Protein AF-A0A0Q4GQT4-F1 (afdb_monomer)

Mean predicted aligned error: 14.2 Å

Foldseek 3Di:
DDDDDDDDDDDDDDDDDDDDDDDDDDDDDDDDDDDDPPDPPVPPPDPPPPQPPDQAQVRFSDKDPQKDKDQPDQFPDALQPQWGKSQWIKIWRQDQAKDQIKTKGQCCHPSNNLQDPPPPQQKDWDQKDWPDADSVRSITMMGGDPPPGRIAGHGGMDTRTIMTGNHGHPAHPQDPVFKDKDKAFDPDPQKGFIKIKIFGAAQHKHFYKDKDQSVVHDPPVRQPQFQDKDADQWDWDDDPPRSRMTIIAGDPVQRIDHNVVGMDMGGRRIITGHDDDPDDD

Secondary structure (DSSP, 8-state):
------------------------------------TT-----------------STTS-SEE-TTEEEEESS---S-TTSTT-EEEEEEEEE-SSS-EE-EEEEETTSTTTTT--TTSTTSEEEESEEEEEEETTTTEEEEEEPTTTTSEEPTT-EEEEEEEEESSPPPPPP--GGG-EEEEEEEEETTEEEEEEEEE---SS-EE-EEEEEGGGTS-HHHHTT--EEE-SSEEEEEPTT-TTEEEEEE-TTTSEE-GGG--EEEEEEEEEEPPPPPPP-

Structure (mmCIF, N/CA/C/O backbone):
data_AF-A0A0Q4GQT4-F1
#
_entry.id   AF-A0A0Q4GQT4-F1
#
loop_
_atom_site.group_PDB
_atom_site.id
_atom_site.type_symbol
_atom_site.label_atom_id
_atom_site.label_alt_id
_atom_site.label_comp_id
_atom_site.label_asym_id
_atom_site.label_entity_id
_atom_site.label_seq_id
_atom_site.pdbx_PDB_ins_code
_atom_site.Cartn_x
_atom_site.Cartn_y
_atom_site.Cartn_z
_atom_site.occupancy
_atom_site.B_iso_or_equiv
_atom_site.auth_seq_id
_atom_site.auth_comp_id
_atom_site.auth_asym_id
_atom_site.auth_atom_id
_atom_site.pdbx_PDB_model_num
ATOM 1 N N . MET A 1 1 ? -16.391 6.322 -26.247 1.00 34.12 1 MET A N 1
ATOM 2 C CA . MET A 1 1 ? -17.744 5.741 -26.072 1.00 34.12 1 MET A CA 1
ATOM 3 C C . MET A 1 1 ? -17.688 4.227 -26.247 1.00 34.12 1 MET A C 1
ATOM 5 O O . MET A 1 1 ? -17.574 3.762 -27.371 1.00 34.12 1 MET A O 1
ATOM 9 N N . SER A 1 2 ? -17.731 3.467 -25.151 1.00 29.19 2 SER A N 1
ATOM 10 C CA . SER A 1 2 ? -18.439 2.176 -25.020 1.00 29.19 2 SER A CA 1
ATOM 11 C C . SER A 1 2 ? -18.088 1.553 -23.664 1.00 29.19 2 SER A C 1
ATOM 13 O O . SER A 1 2 ? -16.990 1.057 -23.444 1.00 29.19 2 SER A O 1
ATOM 15 N N . ALA A 1 3 ? -19.038 1.633 -22.734 1.00 26.50 3 ALA A N 1
ATOM 16 C CA . ALA A 1 3 ? -18.973 0.988 -21.431 1.00 26.50 3 ALA A CA 1
ATOM 17 C C . ALA A 1 3 ? -19.141 -0.532 -21.581 1.00 26.50 3 ALA A C 1
ATOM 19 O O . ALA A 1 3 ? -20.011 -0.990 -22.326 1.00 26.50 3 ALA A O 1
ATOM 20 N N . ARG A 1 4 ? -18.360 -1.320 -20.836 1.00 27.95 4 ARG A N 1
ATOM 21 C CA . ARG A 1 4 ? -18.623 -2.750 -20.633 1.00 27.95 4 ARG A CA 1
ATOM 22 C C . ARG A 1 4 ? -18.968 -3.000 -19.172 1.00 27.95 4 ARG A C 1
ATOM 24 O O . ARG A 1 4 ? -18.105 -3.112 -18.315 1.00 27.95 4 ARG A O 1
ATOM 31 N N . VAL A 1 5 ? -20.270 -3.104 -18.931 1.00 27.80 5 VAL A N 1
ATOM 32 C CA . VAL A 1 5 ? -20.880 -3.629 -17.708 1.00 27.80 5 VAL A CA 1
ATOM 33 C C . VAL A 1 5 ? -20.570 -5.126 -17.608 1.00 27.80 5 VAL A C 1
ATOM 35 O O . VAL A 1 5 ? -20.866 -5.873 -18.543 1.00 27.80 5 VAL A O 1
ATOM 38 N N . ARG A 1 6 ? -20.042 -5.593 -16.471 1.00 27.77 6 ARG A N 1
ATOM 39 C CA . ARG A 1 6 ? -20.035 -7.020 -16.111 1.00 27.77 6 ARG A CA 1
ATOM 40 C C . ARG A 1 6 ? -20.946 -7.249 -14.906 1.00 27.77 6 ARG A C 1
ATOM 42 O O . ARG A 1 6 ? -20.657 -6.820 -13.800 1.00 27.77 6 ARG A O 1
ATOM 49 N N . ARG A 1 7 ? -22.060 -7.941 -15.162 1.00 28.94 7 ARG A N 1
ATOM 50 C CA . ARG A 1 7 ? -22.942 -8.574 -14.171 1.00 28.94 7 ARG A CA 1
ATOM 51 C C . ARG A 1 7 ? -22.482 -10.013 -13.938 1.00 28.94 7 ARG A C 1
ATOM 53 O O . ARG A 1 7 ? -22.381 -10.734 -14.924 1.00 28.94 7 ARG A O 1
ATOM 60 N N . TRP A 1 8 ? -22.376 -10.445 -12.683 1.00 27.56 8 TRP A N 1
ATOM 61 C CA . TRP A 1 8 ? -22.527 -11.845 -12.244 1.00 27.56 8 TRP A CA 1
ATOM 62 C C . TRP A 1 8 ? -23.163 -11.813 -10.841 1.00 27.56 8 TRP A C 1
ATOM 64 O O . TRP A 1 8 ? -22.588 -11.248 -9.927 1.00 27.56 8 TRP A O 1
ATOM 74 N N . ARG A 1 9 ? -24.488 -11.993 -10.747 1.00 29.66 9 ARG A N 1
ATOM 75 C CA . ARG A 1 9 ? -25.254 -13.231 -10.459 1.00 29.66 9 ARG A CA 1
ATOM 76 C C . ARG A 1 9 ? -25.274 -13.614 -8.972 1.00 29.66 9 ARG A C 1
ATOM 78 O O . ARG A 1 9 ? -24.383 -14.286 -8.476 1.00 29.66 9 ARG A O 1
ATOM 85 N N . ALA A 1 10 ? -26.383 -13.237 -8.335 1.00 28.22 10 ALA A N 1
ATOM 86 C CA . ALA A 1 10 ? -26.880 -13.782 -7.080 1.00 28.22 10 ALA A CA 1
ATOM 87 C C . ALA A 1 10 ? -27.226 -15.275 -7.214 1.00 28.22 10 ALA A C 1
ATOM 89 O O . ALA A 1 10 ? -27.807 -15.694 -8.220 1.00 28.22 10 ALA A O 1
ATOM 90 N N . LEU A 1 11 ? -26.934 -16.046 -6.170 1.00 31.19 11 LEU A N 1
ATOM 91 C CA . LEU A 1 11 ? -27.474 -17.383 -5.946 1.00 31.19 11 LEU A CA 1
ATOM 92 C C . LEU A 1 11 ? -28.089 -17.403 -4.546 1.00 31.19 11 LEU A C 1
ATOM 94 O O . LEU A 1 11 ? -27.392 -17.445 -3.540 1.00 31.19 11 LEU A O 1
ATOM 98 N N . ALA A 1 12 ? -29.416 -17.320 -4.513 1.00 30.56 12 ALA A N 1
ATOM 99 C CA . ALA A 1 12 ? -30.219 -17.622 -3.342 1.00 30.56 12 ALA A CA 1
ATOM 100 C C . ALA A 1 12 ? -30.446 -19.137 -3.270 1.00 30.56 12 ALA A C 1
ATOM 102 O O . ALA A 1 12 ? -30.748 -19.763 -4.287 1.00 30.56 12 ALA A O 1
ATOM 103 N N . ALA A 1 13 ? -30.381 -19.707 -2.069 1.00 29.52 13 ALA A N 1
ATOM 104 C CA . ALA A 1 13 ? -30.940 -21.021 -1.780 1.00 29.52 13 ALA A CA 1
ATOM 105 C C . ALA A 1 13 ? -31.695 -20.959 -0.445 1.00 29.52 13 ALA A C 1
ATOM 107 O O . ALA A 1 13 ? -31.104 -20.984 0.629 1.00 29.52 13 ALA A O 1
ATOM 108 N N . PHE A 1 14 ? -33.021 -20.851 -0.541 1.00 29.45 14 PHE A N 1
ATOM 109 C CA . PHE A 1 14 ? -33.957 -21.131 0.543 1.00 29.45 14 PHE A CA 1
ATOM 110 C C . PHE A 1 14 ? -34.284 -22.626 0.537 1.00 29.45 14 PHE A C 1
ATOM 112 O O . PHE A 1 14 ? -34.640 -23.173 -0.506 1.00 29.45 14 PHE A O 1
ATOM 119 N N . ALA A 1 15 ? -34.275 -23.257 1.709 1.00 32.81 15 ALA A N 1
ATOM 120 C CA . ALA A 1 15 ? -35.042 -24.471 1.958 1.00 32.81 15 ALA A CA 1
ATOM 121 C C . ALA A 1 15 ? -35.590 -24.428 3.390 1.00 32.81 15 ALA A C 1
ATOM 123 O O . ALA A 1 15 ? -34.860 -24.595 4.362 1.00 32.81 15 ALA A O 1
ATOM 124 N N . ALA A 1 16 ? -36.891 -24.165 3.493 1.00 30.97 16 ALA A N 1
ATOM 125 C CA . ALA A 1 16 ? -37.681 -24.311 4.704 1.00 30.97 16 ALA A CA 1
ATOM 126 C C . ALA A 1 16 ? -38.174 -25.760 4.822 1.00 30.97 16 ALA A C 1
ATOM 128 O O . ALA A 1 16 ? -38.597 -26.353 3.829 1.00 30.97 16 ALA A O 1
ATOM 129 N N . MET A 1 17 ? -38.204 -26.303 6.038 1.00 30.42 17 MET A N 1
ATOM 130 C CA . MET A 1 17 ? -39.038 -27.461 6.352 1.00 30.42 17 MET A CA 1
ATOM 131 C C . MET A 1 17 ? -39.633 -27.281 7.751 1.00 30.42 17 MET A C 1
ATOM 133 O O . MET A 1 17 ? -38.930 -27.340 8.755 1.00 30.42 17 MET A O 1
ATOM 137 N N . ALA A 1 18 ? -40.940 -27.024 7.794 1.00 31.98 18 ALA A N 1
ATOM 138 C CA . ALA A 1 18 ? -41.760 -27.050 8.995 1.00 31.98 18 ALA A CA 1
ATOM 139 C C . ALA A 1 18 ? -42.593 -28.337 8.975 1.00 31.98 18 ALA A C 1
ATOM 141 O O . ALA A 1 18 ? -43.261 -28.622 7.980 1.00 31.98 18 ALA A O 1
ATOM 142 N N . ALA A 1 19 ? -42.584 -29.092 10.072 1.00 32.84 19 ALA A N 1
ATOM 143 C CA . ALA A 1 19 ? -43.517 -30.186 10.310 1.00 32.84 19 ALA A CA 1
ATOM 144 C C . ALA A 1 19 ? -44.117 -30.031 11.713 1.00 32.84 19 ALA A C 1
ATOM 146 O O . ALA A 1 19 ? -43.410 -30.015 12.717 1.00 32.84 19 ALA A O 1
ATOM 147 N N . MET A 1 20 ? -45.438 -29.866 11.737 1.00 33.19 20 MET A N 1
ATOM 148 C CA . MET A 1 20 ? -46.288 -29.737 12.917 1.00 33.19 20 MET A CA 1
ATOM 149 C C . MET A 1 20 ? -46.548 -31.109 13.550 1.00 33.19 20 MET A C 1
ATOM 151 O O . MET A 1 20 ? -46.860 -32.049 12.825 1.00 33.19 20 MET A O 1
ATOM 155 N N . VAL A 1 21 ? -46.582 -31.188 14.884 1.00 33.75 21 VAL A N 1
ATOM 156 C CA . VAL A 1 21 ? -47.435 -32.135 15.628 1.00 33.75 21 VAL A CA 1
ATOM 157 C C . VAL A 1 21 ? -47.948 -31.412 16.876 1.00 33.75 21 VAL A C 1
ATOM 159 O O . VAL A 1 21 ? -47.166 -30.847 17.634 1.00 33.75 21 VAL A O 1
ATOM 162 N N . GLY A 1 22 ? -49.273 -31.370 17.036 1.00 28.00 22 GLY A N 1
ATOM 163 C CA . GLY A 1 22 ? -49.964 -30.644 18.102 1.00 28.00 22 GLY A CA 1
ATOM 164 C C . GLY A 1 22 ? -50.202 -31.444 19.387 1.00 28.00 22 GLY A C 1
ATOM 165 O O . GLY A 1 22 ? -49.967 -32.646 19.452 1.00 28.00 22 GLY A O 1
ATOM 166 N N . GLY A 1 23 ? -50.744 -30.754 20.394 1.00 26.92 23 GLY A N 1
ATOM 167 C CA . GLY A 1 23 ? -51.299 -31.348 21.611 1.00 26.92 23 GLY A CA 1
ATOM 168 C C . GLY A 1 23 ? -51.582 -30.290 22.681 1.00 26.92 23 GLY A C 1
ATOM 169 O O . GLY A 1 23 ? -50.663 -29.653 23.178 1.00 26.92 23 GLY A O 1
ATOM 170 N N . ALA A 1 24 ? -52.858 -30.078 23.007 1.00 31.41 24 ALA A N 1
ATOM 171 C CA . ALA A 1 24 ? -53.347 -29.096 23.977 1.00 31.41 24 ALA A CA 1
ATOM 172 C C . ALA A 1 24 ? -53.503 -29.693 25.391 1.00 31.41 24 ALA A C 1
ATOM 174 O O . ALA A 1 24 ? -53.962 -30.827 25.489 1.00 31.41 24 ALA A O 1
ATOM 175 N N . ALA A 1 25 ? -53.222 -28.913 26.453 1.00 29.69 25 ALA A N 1
ATOM 176 C CA . ALA A 1 25 ? -53.973 -28.878 27.730 1.00 29.69 25 ALA A CA 1
ATOM 177 C C . ALA A 1 25 ? -53.391 -27.870 28.765 1.00 29.69 25 ALA A C 1
ATOM 179 O O . ALA A 1 25 ? -52.304 -28.048 29.298 1.00 29.69 25 ALA A O 1
ATOM 180 N N . SER A 1 26 ? -54.169 -26.814 29.022 1.00 30.14 26 SER A N 1
ATOM 181 C CA . SER A 1 26 ? -54.512 -26.112 30.284 1.00 30.14 26 SER A CA 1
ATOM 182 C C . SER A 1 26 ? -53.732 -26.253 31.629 1.00 30.14 26 SER A C 1
ATOM 184 O O . SER A 1 26 ? -53.708 -27.327 32.217 1.00 30.14 26 SER A O 1
ATOM 186 N N . ILE A 1 27 ? -53.428 -25.065 32.206 1.00 26.75 27 ILE A N 1
ATOM 187 C CA . ILE A 1 27 ? -53.634 -24.566 33.607 1.00 26.75 27 ILE A CA 1
ATOM 188 C C . ILE A 1 27 ? -52.510 -24.665 34.695 1.00 26.75 27 ILE A C 1
ATOM 190 O O . ILE A 1 27 ? -52.133 -25.735 35.146 1.00 26.75 27 ILE A O 1
ATOM 194 N N . SER A 1 28 ? -52.184 -23.463 35.224 1.00 24.48 28 SER A N 1
ATOM 195 C CA . SER A 1 28 ? -51.768 -23.013 36.587 1.00 24.48 28 SER A CA 1
ATOM 196 C C . SER A 1 28 ? -50.302 -22.933 37.073 1.00 24.48 28 SER A C 1
ATOM 198 O O . SER A 1 28 ? -49.624 -23.927 37.282 1.00 24.48 28 SER A O 1
ATOM 200 N N . THR A 1 29 ? -49.941 -21.682 37.416 1.00 29.20 29 THR A N 1
ATOM 201 C CA . THR A 1 29 ? -49.187 -21.147 38.582 1.00 29.20 29 THR A CA 1
ATOM 202 C C . THR A 1 29 ? -47.815 -21.699 39.005 1.00 29.20 29 THR A C 1
ATOM 204 O O . THR A 1 29 ? -47.709 -22.769 39.589 1.00 29.20 29 THR A O 1
ATOM 207 N N . THR A 1 30 ? -46.833 -20.787 38.896 1.00 39.91 30 THR A N 1
ATOM 208 C CA . THR A 1 30 ? -45.671 -20.527 39.778 1.00 39.91 30 THR A CA 1
ATOM 209 C C . THR A 1 30 ? -44.738 -21.680 40.139 1.00 39.91 30 THR A C 1
ATOM 211 O O . THR A 1 30 ? -45.041 -22.439 41.046 1.00 39.91 30 THR A O 1
ATOM 214 N N . THR A 1 31 ? -43.516 -21.632 39.599 1.00 30.11 31 THR A N 1
ATOM 215 C CA . THR A 1 31 ? -42.258 -21.812 40.352 1.00 30.11 31 THR A 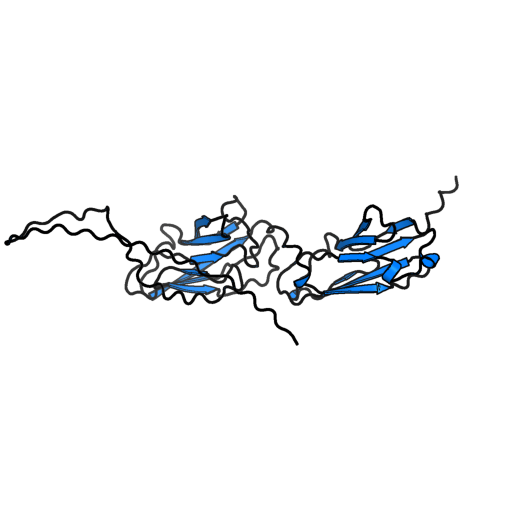CA 1
ATOM 216 C C . THR A 1 31 ? -41.086 -21.317 39.506 1.00 30.11 31 THR A C 1
ATOM 218 O O . THR A 1 31 ? -41.054 -21.541 38.299 1.00 30.11 31 THR A O 1
ATOM 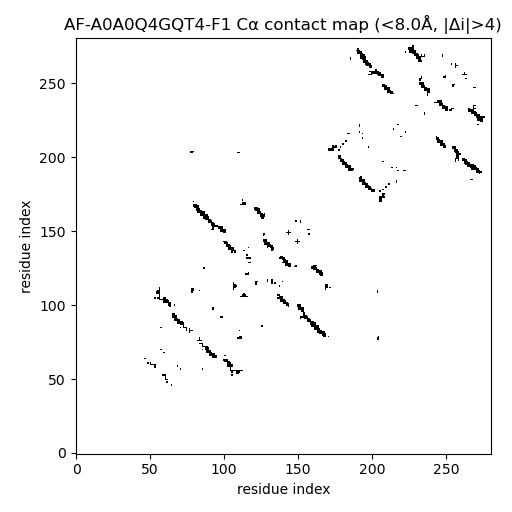221 N N . ALA A 1 32 ? -40.145 -20.623 40.147 1.00 39.34 32 ALA A N 1
ATOM 222 C CA . ALA A 1 32 ? -38.897 -20.151 39.563 1.00 39.34 32 ALA A CA 1
ATOM 223 C C . ALA A 1 32 ? -38.155 -21.273 38.817 1.00 39.34 32 ALA A C 1
ATOM 225 O O . ALA A 1 32 ? -37.936 -22.349 39.374 1.00 39.34 32 ALA A O 1
ATOM 226 N N . ALA A 1 33 ? -37.739 -21.000 37.582 1.00 29.27 33 ALA A N 1
ATOM 227 C CA . ALA A 1 33 ? -36.875 -21.880 36.813 1.00 29.27 33 ALA A CA 1
ATOM 228 C C . ALA A 1 33 ? -35.658 -21.081 36.342 1.00 29.27 33 ALA A C 1
ATOM 230 O O . ALA A 1 33 ? -35.768 -20.115 35.593 1.00 29.27 33 ALA A O 1
ATOM 231 N N . TRP A 1 34 ? -34.521 -21.484 36.899 1.00 27.72 34 TRP A N 1
ATOM 232 C CA . TRP A 1 34 ? -33.151 -21.285 36.457 1.00 27.72 34 TRP A CA 1
ATOM 233 C C . TRP A 1 34 ? -33.024 -20.892 34.982 1.00 27.72 34 TRP A C 1
ATOM 235 O O . TRP A 1 34 ? -33.485 -21.613 34.101 1.00 27.72 34 TRP A O 1
ATOM 245 N N . VAL A 1 35 ? -32.364 -19.759 34.732 1.00 30.66 35 VAL A N 1
ATOM 246 C CA . VAL A 1 35 ? -31.941 -19.350 33.390 1.00 30.66 35 VAL A CA 1
ATOM 247 C C . VAL A 1 35 ? -30.918 -20.372 32.899 1.00 30.66 35 VAL A C 1
ATOM 249 O O . VAL A 1 35 ? -29.767 -20.378 33.338 1.00 30.66 35 VAL A O 1
ATOM 252 N N . ASP A 1 36 ? -31.371 -21.267 32.025 1.00 28.72 36 ASP A N 1
ATOM 253 C CA . ASP A 1 36 ? -30.512 -22.131 31.227 1.00 28.72 36 ASP A CA 1
ATOM 254 C C . ASP A 1 36 ? -29.692 -21.250 30.273 1.00 28.72 36 ASP A C 1
ATOM 256 O O . ASP A 1 36 ? -30.218 -20.432 29.517 1.00 28.72 36 ASP A O 1
ATOM 260 N N . ARG A 1 37 ? -28.371 -21.371 30.375 1.00 32.25 37 ARG A N 1
ATOM 261 C CA . ARG A 1 37 ? -27.370 -20.477 29.784 1.00 32.25 37 ARG A CA 1
ATOM 262 C C . ARG A 1 37 ? -26.951 -20.920 28.376 1.00 32.25 37 ARG A C 1
ATOM 264 O O . ARG A 1 37 ? -25.858 -20.573 27.942 1.00 32.25 37 ARG A O 1
ATOM 271 N N . THR A 1 38 ? -27.768 -21.717 27.685 1.00 30.81 38 THR A N 1
ATOM 272 C CA . THR A 1 38 ? -27.334 -22.441 26.474 1.00 30.81 38 THR A CA 1
ATOM 273 C C . THR A 1 38 ? -28.083 -22.122 25.184 1.00 30.81 38 THR A C 1
ATOM 275 O O . THR A 1 38 ? -27.722 -22.659 24.143 1.00 30.81 38 THR A O 1
ATOM 278 N N . THR A 1 39 ? -29.051 -21.207 25.174 1.00 32.22 39 THR A N 1
ATOM 279 C CA . THR A 1 39 ? -29.723 -20.816 23.920 1.00 32.22 39 THR A CA 1
ATOM 280 C C . THR A 1 39 ? -30.004 -19.318 23.860 1.00 32.22 39 THR A C 1
ATOM 282 O O . THR A 1 39 ? -31.128 -18.870 23.667 1.00 32.22 39 THR A O 1
ATOM 285 N N . PHE A 1 40 ? -28.942 -18.512 23.960 1.00 30.11 40 PHE A N 1
ATOM 286 C CA . PHE A 1 40 ? -28.946 -17.197 23.321 1.00 30.11 40 PHE A CA 1
ATOM 287 C C . PHE A 1 40 ? -28.802 -17.445 21.813 1.00 30.11 40 PHE A C 1
ATOM 289 O O . PHE A 1 40 ? -27.705 -17.436 21.258 1.00 30.11 40 PHE A O 1
ATOM 296 N N . HIS A 1 41 ? -29.913 -17.768 21.146 1.00 30.70 41 HIS A N 1
ATOM 297 C CA . HIS A 1 41 ? -29.986 -17.546 19.712 1.00 30.70 41 HIS A CA 1
ATOM 298 C C . HIS A 1 41 ? -29.903 -16.034 19.542 1.00 30.70 41 HIS A C 1
ATOM 300 O O . HIS A 1 41 ? -30.854 -15.324 19.852 1.00 30.70 41 HIS A O 1
ATOM 306 N N . ALA A 1 42 ? -28.735 -15.551 19.120 1.00 34.44 42 ALA A N 1
ATOM 307 C CA . ALA A 1 42 ? -28.609 -14.220 18.567 1.00 34.44 42 ALA A CA 1
ATOM 308 C C . ALA A 1 42 ? -29.571 -14.160 17.378 1.00 34.44 42 ALA A C 1
ATOM 310 O O . ALA A 1 42 ? -29.269 -14.638 16.284 1.00 34.44 42 ALA A O 1
ATOM 311 N N . GLU A 1 43 ? -30.781 -13.662 17.623 1.00 32.88 43 GLU A N 1
ATOM 312 C CA . GLU A 1 43 ? -31.632 -13.176 16.561 1.00 32.88 43 GLU A CA 1
ATOM 313 C C . GLU A 1 43 ? -30.791 -12.142 15.828 1.00 32.88 43 GLU A C 1
ATOM 315 O O . GLU A 1 43 ? -30.357 -11.147 16.412 1.00 32.88 43 GLU A O 1
ATOM 320 N N . ALA A 1 44 ? -30.497 -12.440 14.564 1.00 34.88 44 ALA A N 1
ATOM 321 C CA . ALA A 1 44 ? -29.926 -11.516 13.608 1.00 34.88 44 ALA A CA 1
ATOM 322 C C . ALA A 1 44 ? -30.907 -10.346 13.445 1.00 34.88 44 ALA A C 1
ATOM 324 O O . ALA A 1 44 ? -31.685 -10.281 12.495 1.00 34.88 44 ALA A O 1
ATOM 325 N N . SER A 1 45 ? -30.924 -9.453 14.430 1.00 37.03 45 SER A N 1
ATOM 326 C CA . SER A 1 45 ? -31.631 -8.190 14.375 1.00 37.03 45 SER A CA 1
ATOM 327 C C . SER A 1 45 ? -30.897 -7.342 13.359 1.00 37.03 45 SER A C 1
ATOM 329 O O . SER A 1 45 ? -29.835 -6.800 13.645 1.00 37.03 45 SER A O 1
ATOM 331 N N . SER A 1 46 ? -31.445 -7.349 12.144 1.00 36.25 46 SER A N 1
ATOM 332 C CA . SER A 1 46 ? -31.450 -6.237 11.195 1.00 36.25 46 SER A CA 1
ATOM 333 C C . SER A 1 46 ? -30.275 -5.273 11.360 1.00 36.25 46 SER A C 1
ATOM 335 O O . SER A 1 46 ? -30.439 -4.138 11.806 1.00 36.25 46 SER A O 1
ATOM 337 N N . LEU A 1 47 ? -29.086 -5.733 10.981 1.00 38.62 47 LEU A N 1
ATOM 338 C CA . LEU A 1 47 ? -28.009 -4.835 10.609 1.00 38.62 47 LEU A CA 1
ATOM 339 C C . LEU A 1 47 ? -28.484 -4.110 9.347 1.00 38.62 47 LEU A C 1
ATOM 341 O O . LEU A 1 47 ? -28.341 -4.632 8.241 1.00 38.62 47 LEU A O 1
ATOM 345 N N . GLU A 1 48 ? -29.069 -2.920 9.498 1.00 34.75 48 GLU A N 1
ATOM 346 C CA . GLU A 1 48 ? -28.994 -1.906 8.445 1.00 34.75 48 GLU A CA 1
ATOM 347 C C . GLU A 1 48 ? -27.510 -1.564 8.270 1.00 34.75 48 GLU A C 1
ATOM 349 O O . GLU A 1 48 ? -26.981 -0.602 8.816 1.00 34.75 48 GLU A O 1
ATOM 354 N N . THR A 1 49 ? -26.804 -2.430 7.547 1.00 39.16 49 THR A N 1
ATOM 355 C CA . THR A 1 49 ? -25.431 -2.218 7.107 1.00 39.16 49 THR A CA 1
ATOM 356 C C . THR A 1 49 ? -25.507 -1.298 5.903 1.00 39.16 49 THR A C 1
ATOM 358 O O . THR A 1 49 ? -25.438 -1.710 4.749 1.00 39.16 49 THR A O 1
ATOM 361 N N . PHE A 1 50 ? -25.662 -0.005 6.173 1.00 39.12 50 PHE A N 1
ATOM 362 C CA . PHE A 1 50 ? -25.018 0.968 5.307 1.00 39.12 50 PHE A CA 1
ATOM 363 C C . PHE A 1 50 ? -23.525 0.849 5.583 1.00 39.12 50 PHE A C 1
ATOM 365 O O . PHE A 1 50 ? -22.980 1.603 6.380 1.00 39.12 50 PHE A O 1
ATOM 372 N N . THR A 1 51 ? -22.873 -0.142 4.980 1.00 50.81 51 THR A N 1
ATOM 373 C CA . THR A 1 51 ? -21.418 -0.134 4.906 1.00 50.81 51 THR A CA 1
ATOM 374 C C . THR A 1 51 ? -21.087 0.889 3.820 1.00 50.81 51 THR A C 1
ATOM 376 O O . THR A 1 51 ? -21.374 0.615 2.648 1.00 50.81 51 THR A O 1
ATOM 379 N N . PRO A 1 52 ? -20.584 2.099 4.141 1.00 48.88 52 PRO A N 1
ATOM 380 C CA . PRO A 1 52 ? -19.897 2.882 3.121 1.00 48.88 52 PRO A CA 1
ATOM 381 C C . PRO A 1 52 ? -18.854 1.966 2.472 1.00 48.88 52 PRO A C 1
ATOM 383 O O . PRO A 1 52 ? -18.275 1.122 3.153 1.00 48.88 52 PRO A O 1
ATOM 386 N N . ALA A 1 53 ? -18.659 2.065 1.156 1.00 64.81 53 ALA A N 1
ATOM 387 C CA . ALA A 1 53 ? -17.581 1.324 0.517 1.00 64.81 53 ALA A CA 1
ATOM 388 C C . ALA A 1 53 ? -16.279 1.789 1.176 1.00 64.81 53 ALA A C 1
ATOM 390 O O . ALA A 1 53 ? -15.903 2.944 0.999 1.00 64.81 53 ALA A O 1
ATOM 391 N N . ALA A 1 54 ? -15.675 0.938 2.008 1.00 76.81 54 ALA A N 1
ATOM 392 C CA . ALA A 1 54 ? -14.418 1.262 2.656 1.00 76.81 54 ALA A CA 1
ATOM 393 C C . ALA A 1 54 ? -13.397 1.547 1.555 1.00 76.81 54 ALA A C 1
ATOM 395 O O . ALA A 1 54 ? -13.223 0.747 0.634 1.00 76.81 54 ALA A O 1
ATOM 396 N N . GLU A 1 55 ? -12.786 2.724 1.612 1.00 76.75 55 GLU A N 1
ATOM 397 C CA . GLU A 1 55 ? -11.755 3.116 0.655 1.00 76.75 55 GLU A CA 1
ATOM 398 C C . GLU A 1 55 ? -10.373 2.717 1.181 1.00 76.75 55 GLU A C 1
ATOM 400 O O . GLU A 1 55 ? -9.426 2.570 0.406 1.00 76.75 55 GLU A O 1
ATOM 405 N N . THR A 1 56 ? -10.271 2.510 2.499 1.00 82.25 56 THR A N 1
ATOM 406 C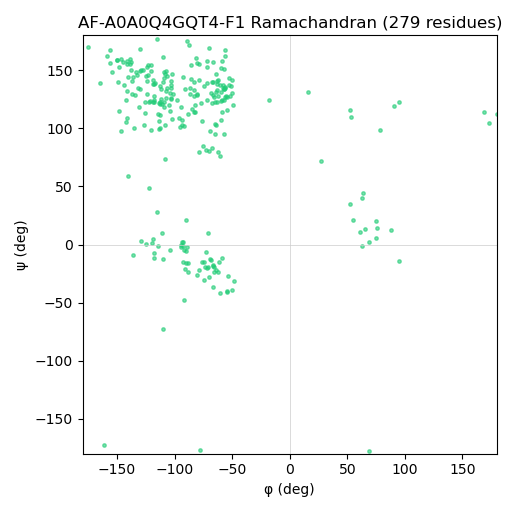 CA . THR A 1 56 ? -9.040 2.166 3.199 1.00 82.25 56 THR A CA 1
ATOM 407 C C . THR A 1 56 ? -9.259 1.098 4.272 1.00 82.25 56 THR A C 1
ATOM 409 O O . THR A 1 56 ? -10.350 0.949 4.818 1.00 82.25 56 THR A O 1
ATOM 412 N N . SER A 1 57 ? -8.186 0.421 4.674 1.00 85.06 57 SER A N 1
ATOM 413 C CA . SER A 1 57 ? -8.127 -0.508 5.806 1.00 85.06 57 SER A CA 1
ATOM 414 C C . SER A 1 57 ? -8.208 0.186 7.173 1.00 85.06 57 SER A C 1
ATOM 416 O O . SER A 1 57 ? -7.908 -0.418 8.202 1.00 85.06 57 SER A O 1
ATOM 418 N N . HIS A 1 58 ? -8.514 1.483 7.198 1.00 85.81 58 HIS A N 1
ATOM 419 C CA . HIS A 1 58 ? -8.784 2.264 8.407 1.00 85.81 58 HIS A CA 1
ATOM 420 C C . HIS A 1 58 ? -10.256 2.664 8.502 1.00 85.81 58 HIS A C 1
ATOM 422 O O . HIS A 1 58 ? -10.707 3.111 9.559 1.00 85.81 58 HIS A O 1
ATOM 428 N N . ASP A 1 59 ? -11.005 2.487 7.414 1.00 88.19 59 ASP A N 1
ATOM 429 C CA . ASP A 1 59 ? -12.440 2.678 7.399 1.00 88.19 59 ASP A CA 1
ATOM 430 C C . ASP A 1 59 ? -13.106 1.403 7.926 1.00 88.19 59 ASP A C 1
ATOM 432 O O . ASP A 1 59 ? -12.807 0.300 7.454 1.00 88.19 59 ASP A O 1
ATOM 436 N N . PRO A 1 60 ? -13.993 1.512 8.927 1.00 90.50 60 PRO A N 1
ATOM 437 C CA . PRO A 1 60 ? -14.644 0.341 9.481 1.00 90.50 60 PRO A CA 1
ATOM 438 C C . PRO A 1 60 ? -15.611 -0.254 8.452 1.00 90.50 60 PRO A C 1
ATOM 440 O O . PRO A 1 60 ? -16.473 0.445 7.917 1.00 90.50 60 PRO A O 1
ATOM 443 N N . ILE A 1 61 ? -15.524 -1.562 8.227 1.00 92.81 61 ILE A N 1
ATOM 444 C CA . ILE A 1 61 ? -16.480 -2.301 7.385 1.00 92.81 61 ILE A CA 1
ATOM 445 C C . ILE A 1 61 ? -17.682 -2.807 8.196 1.00 92.81 61 ILE A C 1
ATOM 447 O O . ILE A 1 61 ? -18.770 -3.015 7.654 1.00 92.81 61 ILE A O 1
ATOM 451 N N . ALA A 1 62 ? -17.500 -2.974 9.508 1.00 92.38 62 ALA A N 1
ATOM 452 C CA . ALA A 1 62 ? -18.551 -3.286 10.468 1.00 92.38 62 ALA A CA 1
ATOM 453 C C . ALA A 1 62 ? -18.123 -2.889 11.891 1.00 92.38 62 ALA A C 1
ATOM 455 O O . ALA A 1 62 ? -16.942 -2.693 12.173 1.00 92.38 62 ALA A O 1
ATOM 456 N N . MET A 1 63 ? -19.086 -2.763 12.804 1.00 94.75 63 MET A N 1
ATOM 457 C CA . MET A 1 63 ? -18.832 -2.444 14.214 1.00 94.75 63 MET A CA 1
ATOM 458 C C . MET A 1 63 ? -19.978 -2.917 15.116 1.00 94.75 63 MET A C 1
ATOM 460 O O . MET A 1 63 ? -21.060 -3.255 14.624 1.00 94.75 63 MET A O 1
ATOM 464 N N . SER A 1 64 ? -19.760 -2.916 16.438 1.00 93.75 64 SER A N 1
ATOM 465 C CA . SER A 1 64 ? -20.822 -3.182 17.419 1.00 93.75 64 SER A CA 1
ATOM 466 C C . SER A 1 64 ? -22.056 -2.299 17.171 1.00 93.75 64 SER A C 1
ATOM 468 O O . SER A 1 64 ? -21.910 -1.089 16.988 1.00 93.75 64 SER A O 1
ATOM 470 N N . PRO A 1 65 ? -23.284 -2.847 17.237 1.00 92.69 65 PRO A N 1
ATOM 471 C CA . PRO A 1 65 ? -24.495 -2.033 17.215 1.00 92.69 65 PRO A CA 1
ATOM 472 C C . PRO A 1 65 ? -24.490 -0.989 18.339 1.00 92.69 65 PRO A C 1
ATOM 474 O O . PRO A 1 65 ? -24.176 -1.311 19.484 1.00 92.69 65 PRO A O 1
ATOM 477 N N . GLY A 1 66 ? -24.852 0.256 18.016 1.00 92.00 66 GLY A N 1
ATOM 478 C CA . GLY A 1 66 ? -24.830 1.356 18.987 1.00 92.00 66 GLY A CA 1
ATOM 479 C C . GLY A 1 66 ? -23.429 1.885 19.315 1.00 92.00 66 GLY A C 1
ATOM 480 O O . GLY A 1 66 ? -23.230 2.512 20.355 1.00 92.00 66 GLY A O 1
ATOM 481 N N . LEU A 1 67 ? -22.457 1.626 18.440 1.00 94.75 67 LEU A N 1
ATOM 482 C CA . LEU A 1 67 ? -21.139 2.245 18.464 1.00 94.75 67 LEU A CA 1
ATOM 483 C C . LEU A 1 67 ? -21.062 3.329 17.387 1.00 94.75 67 LEU A C 1
ATOM 485 O O . LEU A 1 67 ? -21.486 3.120 16.254 1.00 94.75 67 LEU A O 1
ATOM 489 N N . GLU A 1 68 ? -20.471 4.466 17.725 1.00 94.81 68 GLU A N 1
ATOM 490 C CA . GLU A 1 68 ? -19.915 5.397 16.746 1.00 94.81 68 GLU A CA 1
ATOM 491 C C . GLU A 1 68 ? -18.394 5.251 16.738 1.00 94.81 68 GLU A C 1
ATOM 493 O O . GLU A 1 68 ? -17.766 5.211 17.798 1.00 94.81 68 GLU A O 1
ATOM 498 N N . PHE A 1 69 ? -17.800 5.195 15.547 1.00 92.56 69 PHE A N 1
ATOM 499 C CA . PHE A 1 69 ? -16.357 5.101 15.348 1.00 92.56 69 PHE A CA 1
ATOM 500 C C . PHE A 1 69 ? -15.846 6.315 14.575 1.00 92.56 69 PHE A C 1
ATOM 502 O O . PHE A 1 69 ? -16.486 6.782 13.635 1.00 92.56 69 PHE A O 1
ATOM 509 N N . SER A 1 70 ? -14.672 6.812 14.955 1.00 90.31 70 SER A N 1
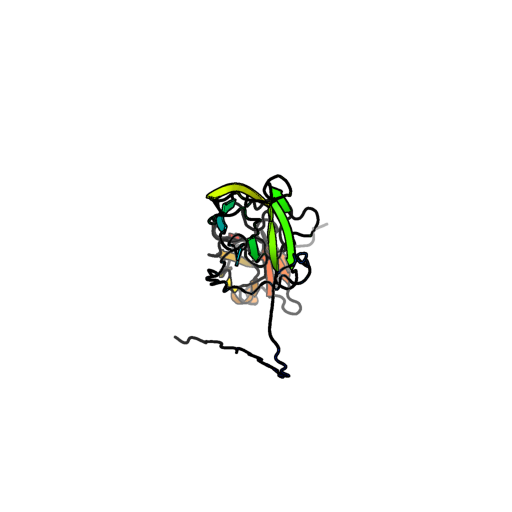ATOM 510 C CA . SER A 1 70 ? -14.009 7.904 14.251 1.00 90.31 70 SER A CA 1
ATOM 511 C C . SER A 1 70 ? -12.500 7.712 14.238 1.00 90.31 70 SER A C 1
ATOM 513 O O . SER A 1 70 ? -11.893 7.429 15.271 1.00 90.31 70 SER A O 1
ATOM 515 N N . VAL A 1 71 ? -11.885 7.976 13.085 1.00 86.69 71 VAL A N 1
ATOM 516 C CA . VAL A 1 71 ? -10.438 8.178 12.947 1.00 86.69 71 VAL A CA 1
ATOM 517 C C . VAL A 1 71 ? -10.175 9.679 13.053 1.00 86.69 71 VAL A C 1
ATOM 519 O O . VAL A 1 71 ? -10.442 10.439 12.127 1.00 86.69 71 VAL A O 1
ATOM 522 N N . LEU A 1 72 ? -9.692 10.138 14.209 1.00 75.12 72 LEU A N 1
ATOM 523 C CA . LEU A 1 72 ? -9.506 11.569 14.495 1.00 75.12 72 LEU A CA 1
ATOM 524 C C . LEU A 1 72 ? -8.313 12.175 13.742 1.00 75.12 72 LEU A C 1
ATOM 526 O O . LEU A 1 72 ? -8.217 13.394 13.614 1.00 75.12 72 LEU A O 1
ATOM 530 N N . GLN A 1 73 ? -7.387 11.341 13.267 1.00 72.75 73 GLN A N 1
ATOM 531 C CA . GLN A 1 73 ? -6.276 11.753 12.419 1.00 72.75 73 GLN A CA 1
ATOM 532 C C . GLN A 1 73 ? -5.917 10.613 11.470 1.00 72.75 73 GLN A C 1
ATOM 534 O O . GLN A 1 73 ? -5.461 9.564 11.919 1.00 72.75 73 GLN A O 1
ATOM 539 N N . GLN A 1 74 ? -6.118 10.840 10.173 1.00 67.81 74 GLN A N 1
ATOM 540 C CA . GLN A 1 74 ? -5.630 9.932 9.141 1.00 67.81 74 GLN A CA 1
ATOM 541 C C . GLN A 1 74 ? -4.093 9.952 9.139 1.00 67.81 74 GLN A C 1
ATOM 543 O O . GLN A 1 74 ? -3.506 11.031 9.319 1.00 67.81 74 GLN A O 1
ATOM 548 N N . PRO A 1 75 ? -3.429 8.796 8.977 1.00 66.38 75 PRO A N 1
ATOM 549 C CA . PRO A 1 75 ? -1.979 8.752 8.901 1.00 66.38 75 PRO A CA 1
ATOM 550 C C . PRO A 1 75 ? -1.485 9.640 7.757 1.00 66.38 75 PRO A C 1
ATOM 552 O O . PRO A 1 75 ? -2.003 9.614 6.645 1.00 66.38 75 PRO A O 1
ATOM 555 N N . THR A 1 76 ? -0.462 10.445 8.044 1.00 59.00 76 THR A N 1
ATOM 556 C CA . THR A 1 76 ? 0.260 11.243 7.038 1.00 59.00 76 THR A CA 1
ATOM 557 C C . THR A 1 76 ? 1.513 10.530 6.526 1.00 59.00 76 THR A C 1
ATOM 559 O O . THR A 1 76 ? 2.266 11.101 5.741 1.00 59.00 76 THR A O 1
ATOM 562 N N . GLN A 1 77 ? 1.788 9.325 7.031 1.00 62.78 77 GLN A N 1
ATOM 563 C CA . GLN A 1 77 ? 2.923 8.497 6.633 1.00 62.78 77 GLN A CA 1
ATOM 564 C C . GLN A 1 77 ? 2.610 7.743 5.345 1.00 62.78 77 GLN A C 1
ATOM 566 O O . GLN A 1 77 ? 1.452 7.554 4.973 1.00 62.78 77 GLN A O 1
ATOM 571 N N . ALA A 1 78 ? 3.663 7.297 4.672 1.00 58.62 78 ALA A N 1
ATOM 572 C CA . ALA A 1 78 ? 3.497 6.443 3.520 1.00 58.62 78 ALA A CA 1
ATOM 573 C C . ALA A 1 78 ? 2.937 5.076 3.940 1.00 58.62 78 ALA A C 1
ATOM 575 O O . ALA A 1 78 ? 3.384 4.520 4.933 1.00 58.62 78 ALA A O 1
ATOM 576 N N . PRO A 1 79 ? 2.019 4.500 3.163 1.00 53.34 79 PRO A N 1
ATOM 577 C CA . PRO A 1 79 ? 1.247 3.305 3.523 1.00 53.34 79 PRO A CA 1
ATOM 578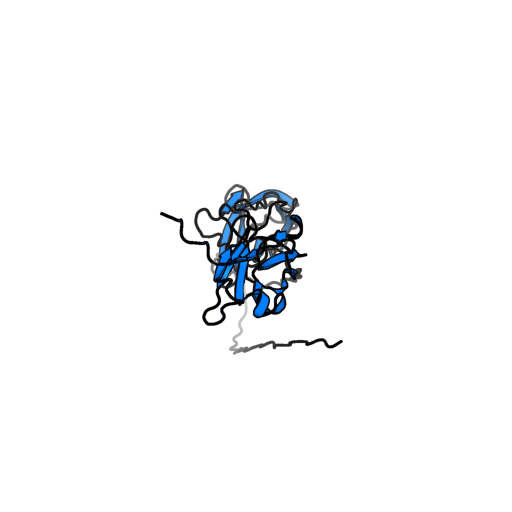 C C . PRO A 1 79 ? 2.047 2.015 3.677 1.00 53.34 79 PRO A C 1
ATOM 580 O O . PRO A 1 79 ? 1.575 1.076 4.294 1.00 53.34 79 PRO A O 1
ATOM 583 N N . ASN A 1 80 ? 3.251 1.967 3.115 1.00 57.41 80 ASN A N 1
ATOM 584 C CA . ASN A 1 80 ? 4.132 0.805 3.224 1.00 57.41 80 ASN A CA 1
ATOM 585 C C . ASN A 1 80 ? 5.351 1.104 4.092 1.00 57.41 80 ASN A C 1
ATOM 587 O O . ASN A 1 80 ? 6.310 0.329 4.099 1.00 57.41 80 ASN A O 1
ATOM 591 N N . ASP A 1 81 ? 5.342 2.251 4.774 1.00 63.84 81 ASP A N 1
ATOM 592 C CA . ASP A 1 81 ? 6.303 2.491 5.830 1.00 63.84 81 ASP A CA 1
ATOM 593 C C . ASP A 1 81 ? 6.063 1.454 6.927 1.00 63.84 81 ASP A C 1
ATOM 595 O O . ASP A 1 81 ? 4.920 1.099 7.225 1.00 63.84 81 ASP A O 1
ATOM 599 N N . ALA A 1 82 ? 7.138 0.946 7.521 1.00 61.62 82 ALA A N 1
ATOM 600 C CA . ALA A 1 82 ? 7.015 -0.041 8.585 1.00 61.62 82 ALA A CA 1
ATOM 601 C C . ALA A 1 82 ? 6.250 0.521 9.791 1.00 61.62 82 ALA A C 1
ATOM 603 O O . ALA A 1 82 ? 5.763 -0.275 10.580 1.00 61.62 82 ALA A O 1
ATOM 604 N N . ASP A 1 83 ? 6.069 1.845 9.868 1.00 72.75 83 ASP A N 1
ATOM 605 C CA . ASP A 1 83 ? 5.504 2.588 10.991 1.00 72.75 83 ASP A CA 1
ATOM 606 C C . ASP A 1 83 ? 4.165 3.297 10.683 1.00 72.75 83 ASP A C 1
ATOM 608 O O . ASP A 1 83 ? 3.881 4.330 11.293 1.00 72.75 83 ASP A O 1
ATOM 612 N N . VAL A 1 84 ? 3.330 2.808 9.751 1.00 81.31 84 VAL A N 1
ATOM 613 C CA . VAL A 1 84 ? 1.985 3.380 9.525 1.00 81.31 84 VAL A CA 1
ATOM 614 C C . VAL A 1 84 ? 1.161 3.309 10.804 1.00 81.31 84 VAL A C 1
ATOM 616 O O . VAL A 1 84 ? 0.790 2.229 11.265 1.00 81.31 84 VAL A O 1
ATOM 619 N N . CYS A 1 85 ? 0.836 4.476 11.354 1.00 83.69 85 CYS A N 1
ATOM 620 C CA . CYS A 1 85 ? 0.166 4.605 12.641 1.00 83.69 85 CYS A CA 1
ATOM 621 C C . CYS A 1 85 ? -1.251 5.178 12.533 1.00 83.69 85 CYS A C 1
ATOM 623 O O . CYS A 1 85 ? -1.446 6.340 12.175 1.00 83.69 85 CYS A O 1
ATOM 625 N N . VAL A 1 86 ? -2.234 4.417 13.012 1.00 86.31 86 VAL A N 1
ATOM 626 C CA . VAL A 1 86 ? -3.597 4.885 13.292 1.00 86.31 86 VAL A CA 1
ATOM 627 C C . VAL A 1 86 ? -3.787 4.951 14.804 1.00 86.31 86 VAL A C 1
ATOM 629 O O . VAL A 1 86 ? -4.437 4.108 15.410 1.00 86.31 86 VAL A O 1
ATOM 632 N N . GLN A 1 87 ? -3.170 5.943 15.446 1.00 79.00 87 GLN A N 1
ATOM 633 C CA . GLN A 1 87 ? -3.136 6.051 16.917 1.00 79.00 87 GLN A CA 1
ATOM 634 C C . GLN A 1 87 ? -4.235 6.926 17.533 1.00 79.00 87 GLN A C 1
ATOM 636 O O . GLN A 1 87 ? -4.305 7.097 18.749 1.00 79.00 87 GLN A O 1
ATOM 641 N N . ARG A 1 88 ? -5.082 7.543 16.710 1.00 83.50 88 ARG A N 1
ATOM 642 C CA . ARG A 1 88 ? -6.110 8.480 17.180 1.00 83.50 88 ARG A CA 1
ATOM 643 C C . ARG A 1 88 ? -7.496 8.041 16.755 1.00 83.50 88 ARG A C 1
ATOM 645 O O . ARG A 1 88 ? -8.261 8.836 16.222 1.00 83.50 88 ARG A O 1
ATOM 652 N N . MET A 1 89 ? -7.815 6.776 16.981 1.00 91.69 89 MET A N 1
ATOM 653 C CA . MET A 1 89 ? -9.193 6.325 16.860 1.00 91.69 89 MET A CA 1
ATOM 654 C C . MET A 1 89 ? -9.967 6.689 18.128 1.00 91.69 89 MET A C 1
ATOM 656 O O . MET A 1 89 ? -9.398 6.882 19.213 1.00 91.69 89 MET A O 1
ATOM 660 N N . SER A 1 90 ? -11.280 6.788 17.985 1.00 94.19 90 SER A N 1
ATOM 661 C CA . SER A 1 90 ? -12.201 6.880 19.106 1.00 94.19 90 SER A CA 1
ATOM 662 C C . SER A 1 90 ? -13.454 6.073 18.843 1.00 94.19 90 SER A C 1
ATOM 664 O O . SER A 1 90 ? -13.966 6.066 17.723 1.00 94.19 90 SER A O 1
ATOM 666 N N . VAL A 1 91 ? -13.971 5.470 19.905 1.00 95.12 91 VAL A N 1
ATOM 667 C CA . VAL A 1 91 ? -15.271 4.809 19.922 1.00 95.12 91 VAL A CA 1
ATOM 668 C C . VAL A 1 91 ? -16.179 5.477 20.942 1.00 95.12 91 VAL A C 1
ATOM 670 O O . VAL A 1 91 ? -15.739 5.799 22.047 1.00 95.12 91 VAL A O 1
ATOM 673 N N . THR A 1 92 ? -17.443 5.670 20.589 1.00 96.69 92 THR A N 1
ATOM 674 C CA . THR A 1 92 ? -18.469 6.242 21.466 1.00 96.69 92 THR A CA 1
ATOM 675 C C . THR A 1 92 ? -19.636 5.277 21.567 1.00 96.69 92 THR A C 1
ATOM 677 O O . THR A 1 92 ? -20.154 4.820 20.552 1.00 96.69 92 THR A O 1
ATOM 680 N N . ASN A 1 93 ? -20.063 4.966 22.790 1.00 97.56 93 ASN A N 1
ATOM 681 C CA . ASN A 1 93 ? -21.263 4.168 23.017 1.00 97.56 93 ASN A CA 1
ATOM 682 C C . ASN A 1 93 ? -22.498 5.073 22.949 1.00 97.56 93 ASN A C 1
ATOM 684 O O . ASN A 1 93 ? -22.687 5.932 23.810 1.00 97.56 93 ASN A O 1
ATOM 688 N N . THR A 1 94 ? -23.347 4.867 21.945 1.00 96.31 94 THR A N 1
ATOM 689 C CA . THR A 1 94 ? -24.586 5.632 21.736 1.00 96.31 94 THR A CA 1
ATOM 690 C C . THR A 1 94 ? -25.816 4.975 22.359 1.00 96.31 94 THR A C 1
ATOM 692 O O . THR A 1 94 ? -26.926 5.497 22.255 1.00 96.31 94 THR A O 1
ATOM 695 N N . THR A 1 95 ? -25.641 3.841 23.039 1.00 95.62 95 THR A N 1
ATOM 696 C CA . THR A 1 95 ? -26.720 3.123 23.723 1.00 95.62 95 THR A CA 1
ATOM 697 C C . THR A 1 95 ? -26.937 3.621 25.157 1.00 95.62 95 THR A C 1
ATOM 699 O O . THR A 1 95 ? -26.164 4.412 25.702 1.00 95.62 95 THR A O 1
ATOM 702 N N . ALA A 1 96 ? -28.008 3.131 25.787 1.00 96.12 96 ALA A N 1
ATOM 703 C CA . ALA A 1 96 ? -28.327 3.390 27.191 1.00 96.12 96 ALA A CA 1
ATOM 704 C C . ALA A 1 96 ? -27.700 2.371 28.167 1.00 96.12 96 ALA A C 1
ATOM 706 O O . ALA A 1 96 ? -27.867 2.516 29.378 1.00 96.12 96 ALA A O 1
ATOM 707 N N . GLU A 1 97 ? -26.987 1.357 27.668 1.00 96.25 97 GLU A N 1
ATOM 708 C CA . GLU A 1 97 ? -26.399 0.276 28.469 1.00 96.25 97 GLU A CA 1
ATOM 709 C C . GLU A 1 97 ? -24.879 0.180 28.246 1.00 96.25 97 GLU A C 1
ATOM 711 O O . GLU A 1 97 ? -24.374 0.634 27.218 1.00 96.25 97 GLU A O 1
ATOM 716 N N . PRO A 1 98 ? -24.097 -0.345 29.207 1.00 96.19 98 PRO A N 1
ATOM 717 C CA . PRO A 1 98 ? -22.676 -0.593 28.982 1.00 96.19 98 PRO A CA 1
ATOM 718 C C . PRO A 1 98 ? -22.462 -1.529 27.785 1.00 96.19 98 PRO A C 1
ATOM 720 O O . PRO A 1 98 ? -23.120 -2.562 27.681 1.00 96.19 98 PRO A O 1
ATOM 723 N N . LEU A 1 99 ? -21.521 -1.180 26.908 1.00 94.00 99 LEU A N 1
ATOM 724 C CA . LEU A 1 99 ? -21.281 -1.879 25.646 1.00 94.00 99 LEU A CA 1
ATOM 725 C C . LEU A 1 99 ? -19.871 -2.468 25.617 1.00 94.00 99 LEU A C 1
ATOM 727 O O . LEU A 1 99 ? -18.889 -1.732 25.720 1.00 94.00 99 LEU A O 1
ATOM 731 N N . GLU A 1 100 ? -19.766 -3.784 25.426 1.00 95.56 100 GLU A N 1
ATOM 732 C CA . GLU A 1 100 ? -18.527 -4.397 24.943 1.00 95.56 100 GLU A CA 1
ATOM 733 C C . GLU A 1 100 ? -18.413 -4.143 23.435 1.00 95.56 100 GLU A C 1
ATOM 735 O O . GLU A 1 100 ? -19.315 -4.475 22.658 1.00 95.56 100 GLU A O 1
ATOM 740 N N . TRP A 1 101 ? -17.331 -3.487 23.021 1.00 95.19 101 TRP A N 1
ATOM 741 C CA . TRP A 1 101 ? -17.218 -2.942 21.672 1.00 95.19 101 TRP A CA 1
ATOM 742 C C . TRP A 1 101 ? -16.244 -3.726 20.794 1.00 95.19 101 TRP A C 1
ATOM 744 O O . TRP A 1 101 ? -15.232 -4.257 21.259 1.00 95.19 101 TRP A O 1
ATOM 754 N N . TRP A 1 102 ? -16.538 -3.741 19.497 1.00 96.25 102 TRP A N 1
ATOM 755 C CA . TRP A 1 102 ? -15.641 -4.211 18.454 1.00 96.25 102 TRP A CA 1
ATOM 756 C C . TRP A 1 102 ? -15.803 -3.382 17.178 1.00 96.25 102 TRP A C 1
ATOM 758 O O . TRP A 1 102 ? -16.847 -2.767 16.945 1.00 96.25 102 TRP A O 1
ATOM 768 N N . VAL A 1 103 ? -14.753 -3.384 16.358 1.00 95.50 103 VAL A N 1
ATOM 769 C CA . VAL A 1 103 ? -14.707 -2.776 15.020 1.00 95.50 103 VAL A CA 1
ATOM 770 C C . VAL A 1 103 ? -13.996 -3.744 14.079 1.00 95.50 103 VAL A C 1
ATOM 772 O O . VAL A 1 103 ? -13.036 -4.399 14.485 1.00 95.50 103 VAL A O 1
ATOM 775 N N . GLU A 1 104 ? -14.482 -3.858 12.848 1.00 95.56 104 GLU A N 1
ATOM 776 C CA . GLU A 1 104 ? -13.872 -4.643 11.778 1.00 95.56 104 GLU A CA 1
ATOM 777 C C . GLU A 1 104 ? -13.291 -3.748 10.693 1.00 95.56 104 GLU A C 1
ATOM 779 O O . GLU A 1 104 ? -13.923 -2.776 10.279 1.00 95.56 104 GLU A O 1
ATOM 784 N N . PHE A 1 105 ? -12.125 -4.145 10.195 1.00 93.31 105 PHE A N 1
ATOM 785 C CA . PHE A 1 105 ? -11.450 -3.564 9.044 1.00 93.31 105 PHE A CA 1
ATOM 786 C C . PHE A 1 105 ? -11.185 -4.645 8.001 1.00 93.31 105 PHE A C 1
ATOM 788 O O . PHE A 1 105 ? -11.011 -5.816 8.344 1.00 93.31 105 PHE A O 1
ATOM 795 N N . ASP A 1 106 ? -11.116 -4.233 6.742 1.00 92.56 106 ASP A N 1
ATOM 796 C CA . ASP A 1 106 ? -10.566 -5.046 5.665 1.00 92.56 106 ASP A CA 1
ATOM 797 C C . ASP A 1 106 ? -9.087 -4.680 5.508 1.00 92.56 106 ASP A C 1
ATOM 799 O O . ASP A 1 106 ? -8.764 -3.574 5.073 1.00 92.56 106 ASP A O 1
ATOM 803 N N . VAL A 1 107 ? -8.183 -5.565 5.929 1.00 89.12 107 VAL A N 1
ATOM 804 C CA . VAL A 1 107 ? -6.742 -5.303 5.841 1.00 89.12 107 VAL A CA 1
ATOM 805 C C . VAL A 1 107 ? -6.212 -5.465 4.425 1.00 89.12 107 VAL A C 1
ATOM 807 O O . VAL A 1 107 ? -5.119 -4.972 4.180 1.00 89.12 107 VAL A O 1
ATOM 810 N N . ASP A 1 108 ? -6.949 -6.091 3.500 1.00 86.69 108 ASP A N 1
ATOM 811 C CA . ASP A 1 108 ? -6.537 -6.209 2.093 1.00 86.69 108 ASP A CA 1
ATOM 812 C C . ASP A 1 108 ? -6.621 -4.855 1.371 1.00 86.69 108 ASP A C 1
ATOM 814 O O . ASP A 1 108 ? -5.961 -4.639 0.349 1.00 86.69 108 ASP A O 1
ATOM 818 N N . LEU A 1 109 ? -7.392 -3.915 1.927 1.00 83.88 109 LEU A N 1
ATOM 819 C CA . LEU A 1 109 ? -7.435 -2.534 1.470 1.00 83.88 109 LEU A CA 1
ATOM 820 C C . LEU A 1 109 ? -6.144 -1.767 1.826 1.00 83.88 109 LEU A C 1
ATOM 822 O O . LEU A 1 109 ? -5.420 -2.108 2.768 1.00 83.88 109 LEU A O 1
ATOM 826 N N . PRO A 1 110 ? -5.846 -0.672 1.109 1.00 79.06 110 PRO A N 1
ATOM 827 C CA . PRO A 1 110 ? -4.753 0.214 1.486 1.00 79.06 110 PRO A CA 1
ATOM 828 C C . PRO A 1 110 ? -5.015 0.883 2.846 1.00 79.06 110 PRO A C 1
ATOM 830 O O . PRO A 1 110 ? -6.147 1.280 3.092 1.00 79.06 110 PRO A O 1
ATOM 833 N N . PRO A 1 111 ? -4.009 1.167 3.683 1.00 76.56 111 PRO A N 1
ATOM 834 C CA . PRO A 1 111 ? -2.591 0.917 3.463 1.00 76.56 111 PRO A CA 1
ATOM 835 C C . PRO A 1 111 ? -2.069 -0.423 3.997 1.00 76.56 111 PRO A C 1
ATOM 837 O O . PRO A 1 111 ? -0.868 -0.648 3.939 1.00 76.56 111 PRO A O 1
ATOM 840 N N . LEU A 1 112 ? -2.910 -1.287 4.573 1.00 82.69 112 LEU A N 1
ATOM 841 C CA . LEU A 1 112 ? -2.416 -2.512 5.211 1.00 82.69 112 LEU A CA 1
ATOM 842 C C . LEU A 1 112 ? -2.112 -3.642 4.218 1.00 82.69 112 LEU A C 1
ATOM 844 O O . LEU A 1 112 ? -1.235 -4.457 4.501 1.00 82.69 112 LEU A O 1
ATOM 848 N N . TRP A 1 113 ? -2.768 -3.668 3.055 1.00 81.38 113 TRP A N 1
ATOM 849 C CA . TRP A 1 113 ? -2.436 -4.543 1.920 1.00 81.38 113 TRP A CA 1
ATOM 850 C C . TRP A 1 113 ? -2.315 -6.042 2.239 1.00 81.38 113 TRP A C 1
ATOM 852 O O . TRP A 1 113 ? -1.486 -6.745 1.669 1.00 81.38 113 TRP A O 1
ATOM 862 N N . GLY A 1 114 ? -3.125 -6.555 3.155 1.00 84.19 114 GLY A N 1
ATOM 863 C CA . GLY A 1 114 ? -3.114 -7.959 3.556 1.00 84.19 114 GLY A CA 1
ATOM 864 C C . GLY A 1 114 ? -2.135 -8.262 4.691 1.00 84.19 114 GLY A C 1
ATOM 865 O O . GLY A 1 114 ? -1.837 -9.430 4.947 1.00 84.19 114 GLY A O 1
ATOM 866 N N . LEU A 1 115 ? -1.595 -7.241 5.370 1.00 85.94 115 LEU A N 1
ATOM 867 C CA . LEU A 1 115 ? -0.735 -7.447 6.532 1.00 85.94 115 LEU A CA 1
ATOM 868 C C . LEU A 1 115 ? -1.496 -8.201 7.631 1.00 85.94 115 LEU A C 1
ATOM 870 O O . LEU A 1 115 ? -2.538 -7.756 8.108 1.00 85.94 115 LEU A O 1
ATOM 874 N N . ASP A 1 116 ? -0.935 -9.332 8.055 1.00 89.38 116 ASP A N 1
ATOM 875 C CA . ASP A 1 116 ? -1.561 -10.231 9.021 1.00 89.38 116 ASP A CA 1
ATOM 876 C C . ASP A 1 116 ? -1.324 -9.748 10.472 1.00 89.38 116 ASP A C 1
ATOM 878 O O . ASP A 1 116 ? -0.189 -9.790 10.963 1.00 89.38 116 ASP A O 1
ATOM 882 N N . PRO A 1 117 ? -2.376 -9.334 11.207 1.00 89.19 117 PRO A N 1
ATOM 883 C CA . PRO A 1 117 ? -2.271 -8.844 12.582 1.00 89.19 117 PRO A CA 1
ATOM 884 C C . PRO A 1 117 ? -1.984 -9.939 13.617 1.00 89.19 117 PRO A C 1
ATOM 886 O O . PRO A 1 117 ? -1.784 -9.638 14.796 1.00 89.19 117 PRO A O 1
ATOM 889 N N . THR A 1 118 ? -1.991 -11.209 13.212 1.00 89.00 118 THR A N 1
ATOM 890 C CA . THR A 1 118 ? -1.652 -12.356 14.061 1.00 89.00 118 THR A CA 1
ATOM 891 C C . THR A 1 118 ? -0.166 -12.701 14.016 1.00 89.00 118 THR A C 1
ATOM 893 O O . THR A 1 118 ? 0.326 -13.386 14.918 1.00 89.00 118 THR A O 1
ATOM 896 N N . VAL A 1 119 ? 0.574 -12.191 13.024 1.00 88.38 119 VAL A N 1
ATOM 897 C CA . VAL A 1 119 ? 2.028 -12.354 12.954 1.00 88.38 119 VAL A CA 1
ATOM 898 C C . VAL A 1 119 ? 2.677 -11.578 14.107 1.00 88.38 119 VAL A C 1
ATOM 900 O O . VAL A 1 119 ? 2.494 -10.361 14.221 1.00 88.38 119 VAL A O 1
ATOM 903 N N . PRO A 1 120 ? 3.454 -12.243 14.986 1.00 88.31 120 PRO A N 1
ATOM 904 C CA . PRO A 1 120 ? 4.095 -11.571 16.109 1.00 88.31 120 PRO A CA 1
ATOM 905 C C . PRO A 1 120 ? 4.987 -10.414 15.652 1.00 88.31 120 PRO A C 1
ATOM 907 O O . PRO A 1 120 ? 5.907 -10.607 14.860 1.00 88.31 120 PRO A O 1
ATOM 910 N N . GLY A 1 121 ? 4.730 -9.219 16.186 1.00 85.69 121 GLY A N 1
ATOM 911 C CA . GLY A 1 121 ? 5.497 -8.021 15.853 1.00 85.69 121 GLY A CA 1
ATOM 912 C C . GLY A 1 121 ? 5.173 -7.414 14.487 1.00 85.69 121 GLY A C 1
ATOM 913 O O . GLY A 1 121 ? 5.945 -6.577 14.035 1.00 85.69 121 GLY A O 1
ATOM 914 N N . ALA A 1 122 ? 4.068 -7.798 13.838 1.00 87.06 122 ALA A N 1
ATOM 915 C CA . ALA A 1 122 ? 3.554 -7.085 12.664 1.00 87.06 122 ALA A CA 1
ATOM 916 C C . ALA A 1 122 ? 2.876 -5.760 13.042 1.00 87.06 122 ALA A C 1
ATOM 918 O O . ALA A 1 122 ? 2.928 -4.794 12.282 1.00 87.06 122 ALA A O 1
ATOM 919 N N . PHE A 1 123 ? 2.278 -5.712 14.237 1.00 91.12 123 PHE A N 1
ATOM 920 C CA . PHE A 1 123 ? 1.628 -4.527 14.777 1.00 91.12 123 PHE A CA 1
ATOM 921 C C . PHE A 1 123 ? 2.023 -4.273 16.229 1.00 91.12 123 PHE A C 1
ATOM 923 O O . PHE A 1 123 ? 2.215 -5.196 17.026 1.00 91.12 123 PHE A O 1
ATOM 930 N N . SER A 1 124 ? 2.042 -2.994 16.584 1.00 91.00 124 SER A N 1
ATOM 931 C CA . SER A 1 124 ? 1.922 -2.523 17.958 1.00 91.00 124 SER A CA 1
ATOM 932 C C . SER A 1 124 ? 0.507 -2.000 18.188 1.00 91.00 124 SER A C 1
ATOM 934 O O . SER A 1 124 ? -0.077 -1.364 17.311 1.00 91.00 124 SER A O 1
ATOM 936 N N . PHE A 1 125 ? -0.054 -2.279 19.363 1.00 92.12 125 PHE A N 1
ATOM 937 C CA . PHE A 1 125 ? -1.414 -1.890 19.726 1.00 92.12 125 PHE A CA 1
ATOM 938 C C . PHE A 1 125 ? -1.389 -0.926 20.904 1.00 92.12 125 PHE A C 1
ATOM 940 O O . PHE A 1 125 ? -0.655 -1.141 21.869 1.00 92.12 125 PHE A O 1
ATOM 947 N N . ASP A 1 126 ? -2.231 0.099 20.844 1.00 92.88 126 ASP A N 1
ATOM 948 C CA . ASP A 1 126 ? -2.491 1.009 21.949 1.00 92.88 126 ASP A CA 1
ATOM 949 C C . ASP A 1 126 ? -3.943 0.848 22.391 1.00 92.88 126 ASP A C 1
ATOM 951 O O . ASP A 1 126 ? -4.877 1.142 21.641 1.00 92.88 126 ASP A O 1
ATOM 955 N N . ARG A 1 127 ? -4.128 0.324 23.607 1.00 93.38 127 ARG A N 1
ATOM 956 C CA . ARG A 1 127 ? -5.436 0.173 24.273 1.00 93.38 127 ARG A CA 1
ATOM 957 C C . ARG A 1 127 ? -6.493 -0.603 23.473 1.00 93.38 127 ARG A C 1
ATOM 959 O O . ARG A 1 127 ? -7.688 -0.514 23.770 1.00 93.38 127 ARG A O 1
ATOM 966 N N . ILE A 1 128 ? -6.050 -1.410 22.511 1.00 95.00 128 ILE A N 1
ATOM 967 C CA . ILE A 1 128 ? -6.853 -2.370 21.752 1.00 95.00 128 ILE A CA 1
ATOM 968 C C . ILE A 1 128 ? -6.188 -3.742 21.750 1.00 95.00 128 ILE A C 1
ATOM 970 O O . ILE A 1 128 ? -5.016 -3.897 22.094 1.00 95.00 128 ILE A O 1
ATOM 974 N N . ARG A 1 129 ? -6.940 -4.740 21.304 1.00 94.19 129 ARG A N 1
ATOM 975 C CA . ARG A 1 129 ? -6.442 -6.077 20.991 1.00 94.19 129 ARG A CA 1
ATOM 976 C C . ARG A 1 129 ? -7.126 -6.621 19.747 1.00 94.19 129 ARG A C 1
ATOM 978 O O . ARG A 1 129 ? -8.279 -6.284 19.471 1.00 94.19 129 ARG A O 1
ATOM 985 N N . THR A 1 130 ? -6.453 -7.544 19.072 1.00 95.12 130 THR A N 1
ATOM 986 C CA . THR A 1 130 ? -7.096 -8.421 18.091 1.00 95.12 130 THR A CA 1
ATOM 987 C C . THR A 1 130 ? -8.097 -9.336 18.802 1.00 95.12 130 THR A C 1
ATOM 989 O O . THR A 1 130 ? -7.759 -10.007 19.780 1.00 95.12 130 THR A O 1
ATOM 992 N N . ILE A 1 131 ? -9.339 -9.352 18.318 1.00 95.56 131 ILE A N 1
ATOM 993 C CA . ILE A 1 131 ? -10.375 -10.314 18.718 1.00 95.56 131 ILE A CA 1
ATOM 994 C C . ILE A 1 131 ? -10.337 -11.519 17.778 1.00 95.56 131 ILE A C 1
ATOM 996 O O . ILE A 1 131 ? -10.334 -12.658 18.241 1.00 95.56 131 ILE A O 1
ATOM 1000 N N . SER A 1 132 ? -10.301 -11.265 16.469 1.00 96.06 132 SER A N 1
ATOM 1001 C CA . SER A 1 132 ? -10.249 -12.296 15.432 1.00 96.06 132 SER A CA 1
ATOM 1002 C C . SER A 1 132 ? -9.646 -11.751 14.139 1.00 96.06 132 SER A C 1
ATOM 1004 O O . SER A 1 132 ? -9.702 -10.549 13.882 1.00 96.06 132 SER A O 1
ATOM 1006 N N . PHE A 1 133 ? -9.103 -12.646 13.318 1.00 96.38 133 PHE A N 1
ATOM 1007 C CA . PHE A 1 133 ? -8.631 -12.356 11.968 1.00 96.38 133 PHE A CA 1
ATOM 1008 C C . PHE A 1 133 ? -8.986 -13.526 11.045 1.00 96.38 133 PHE A C 1
ATOM 1010 O O . PHE A 1 133 ? -8.751 -14.679 11.414 1.00 96.38 133 PHE A O 1
ATOM 1017 N N . ASP A 1 134 ? -9.562 -13.231 9.880 1.00 94.88 134 ASP A N 1
ATOM 1018 C CA . ASP A 1 134 ? -9.796 -14.199 8.807 1.00 94.88 134 ASP A CA 1
ATOM 1019 C C . ASP A 1 134 ? -8.843 -13.911 7.642 1.00 94.88 134 ASP A C 1
ATOM 1021 O O . ASP A 1 134 ? -9.060 -12.995 6.851 1.00 94.88 134 ASP A O 1
ATOM 1025 N N . ALA A 1 135 ? -7.790 -14.721 7.527 1.00 89.25 135 ALA A N 1
ATOM 1026 C CA . ALA A 1 135 ? -6.790 -14.596 6.469 1.00 89.25 135 ALA A CA 1
ATOM 1027 C C . ALA A 1 135 ? -7.337 -14.903 5.062 1.00 89.25 135 ALA A C 1
ATOM 1029 O O . ALA A 1 135 ? -6.696 -14.565 4.073 1.00 89.25 135 ALA A O 1
ATOM 1030 N N . GLY A 1 136 ? -8.489 -15.575 4.948 1.00 89.38 136 GLY A N 1
ATOM 1031 C CA . GLY A 1 136 ? -9.122 -15.853 3.661 1.00 89.38 136 GLY A CA 1
ATOM 1032 C C . GLY A 1 136 ? -9.883 -14.658 3.090 1.00 89.38 136 GLY A C 1
ATOM 1033 O O . GLY A 1 136 ? -10.111 -14.615 1.882 1.00 89.38 136 GLY A O 1
ATOM 1034 N N . THR A 1 137 ? -10.282 -13.712 3.943 1.00 89.94 137 THR A N 1
ATOM 1035 C CA . THR A 1 137 ? -11.064 -12.530 3.552 1.00 89.94 137 THR A CA 1
ATOM 1036 C C . THR A 1 137 ? -10.420 -11.204 3.950 1.00 89.94 137 THR A C 1
ATOM 1038 O O . THR A 1 137 ? -11.065 -10.178 3.778 1.00 89.94 137 THR A O 1
ATOM 1041 N N . GLY A 1 138 ? -9.244 -11.215 4.584 1.00 90.44 138 GLY A N 1
ATOM 1042 C CA . GLY A 1 138 ? -8.593 -10.005 5.092 1.00 90.44 138 GLY A CA 1
ATOM 1043 C C . GLY A 1 138 ? -9.355 -9.312 6.231 1.00 90.44 138 GLY A C 1
ATOM 1044 O O . GLY A 1 138 ? -9.048 -8.178 6.585 1.00 90.44 138 GLY A O 1
ATOM 1045 N N . VAL A 1 139 ? -10.358 -9.949 6.847 1.00 95.19 139 VAL A N 1
ATOM 1046 C CA . VAL A 1 139 ? -11.194 -9.265 7.848 1.00 95.19 139 VAL A CA 1
ATOM 1047 C C . VAL A 1 139 ? -10.534 -9.334 9.217 1.00 95.19 139 VAL A C 1
ATOM 1049 O O . VAL A 1 139 ? -10.382 -10.409 9.804 1.00 95.19 139 VAL A O 1
ATOM 1052 N N . TRP A 1 140 ? -10.181 -8.170 9.757 1.00 95.75 140 TRP A N 1
ATOM 1053 C CA . TRP A 1 140 ? -9.585 -8.015 11.078 1.00 95.75 140 TRP A CA 1
ATOM 1054 C C . TRP A 1 140 ? -10.552 -7.341 12.045 1.00 95.75 140 TRP A C 1
ATOM 1056 O O . TRP A 1 140 ? -10.964 -6.203 11.839 1.00 95.75 140 TRP A O 1
ATOM 1066 N N . ARG A 1 141 ? -10.882 -8.033 13.140 1.00 96.50 141 ARG A N 1
ATOM 1067 C CA . ARG A 1 141 ? -11.715 -7.504 14.220 1.00 96.50 141 ARG A CA 1
ATOM 1068 C C . ARG A 1 141 ? -10.859 -7.112 15.418 1.00 96.50 141 ARG A C 1
ATOM 1070 O O . ARG A 1 141 ? -10.174 -7.960 16.000 1.00 96.50 141 ARG A O 1
ATOM 1077 N N . ILE A 1 142 ? -10.989 -5.863 15.852 1.00 96.31 142 ILE A N 1
ATOM 1078 C CA . ILE A 1 142 ? -10.383 -5.336 17.080 1.00 96.31 142 ILE A CA 1
ATOM 1079 C C . ILE A 1 142 ? -11.436 -5.046 18.146 1.00 96.31 142 ILE A C 1
ATOM 1081 O O . ILE A 1 142 ? -12.614 -4.868 17.843 1.00 96.31 142 ILE A O 1
ATOM 1085 N N . GLY A 1 143 ? -10.995 -4.941 19.396 1.00 96.25 143 GLY A N 1
ATOM 1086 C CA . GLY A 1 143 ? -11.791 -4.395 20.493 1.00 96.25 143 GLY A CA 1
ATOM 1087 C C . GLY A 1 143 ? -10.927 -3.978 21.674 1.00 96.25 143 GLY A C 1
ATOM 1088 O O . GLY A 1 143 ? -9.696 -3.978 21.591 1.00 96.25 143 GLY A O 1
ATOM 1089 N N . GLY A 1 144 ? -11.573 -3.621 22.782 1.00 95.12 144 GLY A N 1
ATOM 1090 C CA . GLY A 1 144 ? -10.884 -3.114 23.964 1.00 95.12 144 GLY A CA 1
ATOM 1091 C C . GLY A 1 144 ? -10.088 -4.176 24.731 1.00 95.12 144 GLY A C 1
ATOM 1092 O O . GLY A 1 144 ? -10.410 -5.371 24.720 1.00 95.12 144 GLY A O 1
ATOM 1093 N N . ILE A 1 145 ? -9.045 -3.723 25.429 1.00 92.44 145 ILE A N 1
ATOM 1094 C CA . ILE A 1 145 ? -8.264 -4.544 26.361 1.00 92.44 145 ILE A CA 1
ATOM 1095 C C . ILE A 1 145 ? -9.090 -4.759 27.632 1.00 92.44 145 ILE A C 1
ATOM 1097 O O . ILE A 1 145 ? -9.716 -3.826 28.148 1.00 92.44 145 ILE A O 1
ATOM 1101 N N . GLU A 1 146 ? -9.092 -5.995 28.132 1.00 89.88 146 GLU A N 1
ATOM 1102 C CA . GLU A 1 146 ? -9.771 -6.364 29.375 1.00 89.88 146 GLU A CA 1
ATOM 1103 C C . GLU A 1 146 ? -9.345 -5.444 30.531 1.00 89.88 146 GLU A C 1
ATOM 1105 O O . GLU A 1 146 ? -8.171 -5.107 30.676 1.00 89.88 146 GLU A O 1
ATOM 1110 N N . ALA A 1 147 ? -10.320 -5.017 31.335 1.00 85.06 147 ALA A N 1
ATOM 1111 C CA . ALA A 1 147 ? -10.158 -4.107 32.475 1.00 85.06 147 ALA A CA 1
ATOM 1112 C C . ALA A 1 147 ? -9.654 -2.668 32.191 1.00 85.06 147 ALA A C 1
ATOM 1114 O O . ALA A 1 147 ? -9.598 -1.880 33.133 1.00 85.06 147 ALA A O 1
ATOM 1115 N N . ASP A 1 148 ? -9.347 -2.289 30.945 1.00 88.06 148 ASP A N 1
ATOM 1116 C CA . ASP A 1 148 ? -9.074 -0.889 30.555 1.00 88.06 148 ASP A CA 1
ATOM 1117 C C . ASP A 1 148 ? -10.202 -0.349 29.674 1.00 88.06 148 ASP A C 1
ATOM 1119 O O . ASP A 1 148 ? -11.037 0.441 30.113 1.00 88.06 148 ASP A O 1
ATOM 1123 N N . THR A 1 149 ? -10.261 -0.823 28.431 1.00 92.38 149 THR A N 1
ATOM 1124 C CA . THR A 1 149 ? -11.142 -0.270 27.400 1.00 92.38 149 THR A CA 1
ATOM 1125 C C . THR A 1 149 ? -12.230 -1.227 26.949 1.00 92.38 149 THR A C 1
ATOM 1127 O O . THR A 1 149 ? -13.023 -0.841 26.103 1.00 92.38 149 THR A O 1
ATOM 1130 N N . GLN A 1 150 ? -12.302 -2.456 27.469 1.00 95.38 150 GLN A N 1
ATOM 1131 C CA . GLN A 1 150 ? -13.240 -3.483 26.987 1.00 95.38 150 GLN A CA 1
ATOM 1132 C C . GLN A 1 150 ? -14.709 -3.037 26.982 1.00 95.38 150 GLN A C 1
ATOM 1134 O O . GLN A 1 150 ? -15.434 -3.356 26.044 1.00 95.38 150 GLN A O 1
ATOM 1139 N N . ILE A 1 151 ? -15.144 -2.302 28.010 1.00 95.94 151 ILE A N 1
ATOM 1140 C CA . ILE A 1 151 ? -16.535 -1.865 28.167 1.00 95.94 151 ILE A CA 1
ATOM 1141 C C . ILE A 1 151 ? -16.599 -0.341 28.146 1.00 95.94 151 ILE A C 1
ATOM 1143 O O . ILE A 1 151 ? -15.981 0.329 28.975 1.00 95.94 151 ILE A O 1
ATOM 1147 N N . VAL A 1 152 ? -17.411 0.204 27.245 1.00 96.31 152 VAL A N 1
ATOM 1148 C CA . VAL A 1 152 ? -17.691 1.639 27.155 1.00 96.31 152 VAL A CA 1
ATOM 1149 C C . VAL A 1 152 ? -19.017 1.916 27.863 1.00 96.31 152 VAL A C 1
ATOM 1151 O O . VAL A 1 152 ? -20.046 1.321 27.538 1.00 96.31 152 VAL A O 1
ATOM 1154 N N . GLN A 1 153 ? -19.014 2.816 28.846 1.00 97.56 153 GLN A N 1
ATOM 1155 C CA . GLN A 1 153 ? -20.235 3.205 29.564 1.00 97.56 153 GLN A CA 1
ATOM 1156 C C . GLN A 1 153 ? -21.220 3.958 28.646 1.00 97.56 153 GLN A C 1
ATOM 1158 O O . GLN A 1 153 ? -20.780 4.543 27.655 1.00 97.56 153 GLN A O 1
ATOM 1163 N N . PRO A 1 154 ? -22.529 3.978 28.959 1.00 97.81 154 PRO A N 1
ATOM 1164 C CA . PRO A 1 154 ? -23.526 4.699 28.162 1.00 97.81 154 PRO A CA 1
ATOM 1165 C C . PRO A 1 154 ? -23.131 6.159 27.911 1.00 97.81 154 PRO A C 1
ATOM 1167 O O . PRO A 1 154 ? -22.810 6.883 28.856 1.00 97.81 154 PRO A O 1
ATOM 1170 N N . GLY A 1 155 ? -23.141 6.595 26.650 1.00 95.88 155 GLY A N 1
ATOM 1171 C CA . GLY A 1 155 ? -22.783 7.960 26.247 1.00 95.88 155 GLY A CA 1
ATOM 1172 C C . GLY A 1 155 ? -21.303 8.330 26.413 1.00 95.88 155 GLY A C 1
ATOM 1173 O O . GLY A 1 155 ? -20.937 9.476 26.159 1.00 95.88 155 GLY A O 1
ATOM 1174 N N . ALA A 1 156 ? -20.449 7.405 26.860 1.00 97.25 156 ALA A N 1
ATOM 1175 C CA . ALA A 1 156 ? -19.025 7.656 27.025 1.00 97.25 156 ALA A CA 1
ATOM 1176 C C . ALA A 1 156 ? -18.259 7.420 25.718 1.00 97.25 156 ALA A C 1
ATOM 1178 O O . ALA A 1 156 ? -18.651 6.604 24.880 1.00 97.25 156 ALA A O 1
ATOM 1179 N N . SER A 1 157 ? -17.116 8.095 25.597 1.00 95.69 157 SER A N 1
ATOM 1180 C CA . SER A 1 157 ? -16.159 7.897 24.510 1.00 95.69 157 SER A CA 1
ATOM 1181 C C . SER A 1 157 ? -14.824 7.404 25.053 1.00 95.69 157 SER A C 1
ATOM 1183 O O . SER A 1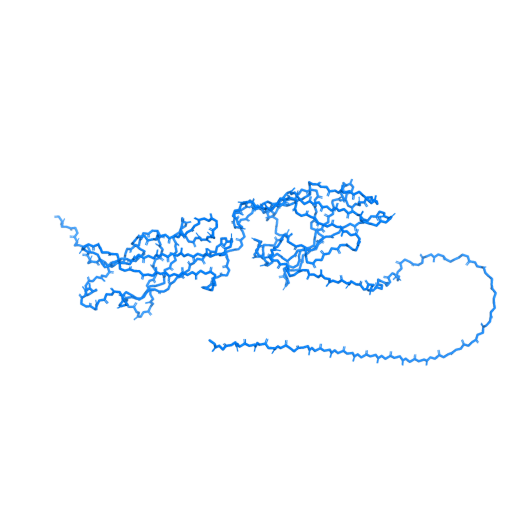 157 ? -14.318 7.919 26.052 1.00 95.69 157 SER A O 1
ATOM 1185 N N . ILE A 1 158 ? -14.224 6.445 24.356 1.00 93.81 158 ILE A N 1
ATOM 1186 C CA . ILE A 1 158 ? -12.839 6.025 24.554 1.00 93.81 158 ILE A CA 1
ATOM 1187 C C . ILE A 1 158 ? -12.048 6.513 23.343 1.00 93.81 158 ILE A C 1
ATOM 1189 O O . ILE A 1 158 ? -12.331 6.120 22.216 1.00 93.81 158 ILE A O 1
ATOM 1193 N N . GLY A 1 159 ? -11.069 7.384 23.578 1.00 91.00 159 GLY A N 1
ATOM 1194 C CA . GLY A 1 159 ? -10.110 7.839 22.569 1.00 91.00 159 GLY A CA 1
ATOM 1195 C C . GLY A 1 159 ? -8.685 7.405 22.903 1.00 91.00 159 GLY A C 1
ATOM 1196 O O . GLY A 1 159 ? -8.442 6.822 23.963 1.00 91.00 159 GLY A O 1
ATOM 1197 N N . GLY A 1 160 ? -7.748 7.720 22.004 1.00 87.25 160 GLY A N 1
ATOM 1198 C CA . GLY A 1 160 ? -6.350 7.294 22.146 1.00 87.25 160 GLY A CA 1
ATOM 1199 C C . GLY A 1 160 ? -6.240 5.775 22.112 1.00 87.25 160 GLY A C 1
ATOM 1200 O O . GLY A 1 160 ? -5.571 5.185 22.947 1.00 87.25 160 GLY A O 1
ATOM 1201 N N . ILE A 1 161 ? -7.027 5.158 21.234 1.00 92.75 161 ILE A N 1
ATOM 1202 C CA . ILE A 1 161 ? -6.925 3.744 20.904 1.00 92.75 161 ILE A CA 1
ATOM 1203 C C . ILE A 1 161 ? -6.351 3.658 19.496 1.00 92.75 161 ILE A C 1
ATOM 1205 O O . ILE A 1 161 ? -6.596 4.544 18.663 1.00 92.75 161 ILE A O 1
ATOM 1209 N N . GLY A 1 162 ? -5.568 2.621 19.232 1.00 92.44 162 GLY A N 1
ATOM 1210 C CA . GLY A 1 162 ? -4.747 2.664 18.044 1.00 92.44 162 GLY A CA 1
ATOM 1211 C C . GLY A 1 162 ? -3.949 1.426 17.722 1.00 92.44 162 GLY A C 1
ATOM 1212 O O . GLY A 1 162 ? -3.790 0.525 18.539 1.00 92.44 162 GLY A O 1
ATOM 1213 N N . TYR A 1 163 ? -3.377 1.441 16.529 1.00 91.12 163 TYR A N 1
ATOM 1214 C CA . TYR A 1 163 ? -2.304 0.538 16.156 1.00 91.12 163 TYR A CA 1
ATOM 1215 C C . TYR A 1 163 ? -1.263 1.259 15.310 1.00 91.12 163 TYR A C 1
ATOM 1217 O O . TYR A 1 163 ? -1.560 2.273 14.677 1.00 91.12 163 TYR A O 1
ATOM 1225 N N . CYS A 1 164 ? -0.054 0.714 15.282 1.00 88.62 164 CYS A N 1
ATOM 1226 C CA . CYS A 1 164 ? 0.890 0.964 14.205 1.00 88.62 164 CYS A CA 1
ATOM 1227 C C . CYS A 1 164 ? 1.322 -0.360 13.610 1.00 88.62 164 CYS A C 1
ATOM 1229 O O . CYS A 1 164 ? 1.498 -1.330 14.353 1.00 88.62 164 CYS A O 1
ATOM 1231 N N . THR A 1 165 ? 1.551 -0.391 12.305 1.00 87.69 165 THR A N 1
ATOM 1232 C CA . THR A 1 165 ? 2.404 -1.432 11.740 1.00 87.69 165 THR A CA 1
ATOM 1233 C C . THR A 1 165 ? 3.791 -1.313 12.375 1.00 87.69 165 THR A C 1
ATOM 1235 O O . THR A 1 165 ? 4.182 -0.240 12.838 1.00 87.69 165 THR A O 1
ATOM 1238 N N . THR A 1 166 ? 4.512 -2.423 12.464 1.00 84.94 166 THR A N 1
ATOM 1239 C CA . THR A 1 166 ? 5.915 -2.459 12.923 1.00 84.94 166 THR A CA 1
ATOM 1240 C C . THR A 1 166 ? 6.821 -3.215 11.951 1.00 84.94 166 THR A C 1
ATOM 1242 O O . THR A 1 166 ? 8.015 -3.400 12.190 1.00 84.94 166 THR A O 1
ATOM 1245 N N . THR A 1 167 ? 6.248 -3.653 10.834 1.00 77.12 167 THR A N 1
ATOM 1246 C CA . THR A 1 167 ? 6.919 -4.270 9.694 1.00 77.12 167 THR A CA 1
ATOM 1247 C C . THR A 1 167 ? 6.344 -3.658 8.432 1.00 77.12 167 THR A C 1
ATOM 1249 O O . THR A 1 167 ? 5.141 -3.409 8.372 1.00 77.12 167 THR A O 1
ATOM 1252 N N . SER A 1 168 ? 7.170 -3.459 7.406 1.00 66.56 168 SER A N 1
ATOM 1253 C CA . SER A 1 168 ? 6.657 -3.076 6.091 1.00 66.56 168 SER A CA 1
ATOM 1254 C C . SER A 1 168 ? 5.696 -4.156 5.591 1.00 66.56 168 SER A C 1
ATOM 1256 O O . SER A 1 168 ? 6.039 -5.342 5.646 1.00 66.56 168 SER A O 1
ATOM 1258 N N . GLY A 1 169 ? 4.520 -3.735 5.123 1.00 61.19 169 GLY A N 1
ATOM 1259 C CA . GLY A 1 169 ? 3.519 -4.610 4.515 1.00 61.19 169 GLY A CA 1
ATOM 1260 C C . GLY A 1 169 ? 4.065 -5.405 3.323 1.00 61.19 169 GLY A C 1
ATOM 1261 O O . GLY A 1 169 ? 5.163 -5.114 2.828 1.00 61.19 169 GLY A O 1
ATOM 1262 N N . PRO A 1 170 ? 3.330 -6.424 2.843 1.00 58.56 170 PRO A N 1
ATOM 1263 C CA . PRO A 1 170 ? 3.670 -7.058 1.574 1.00 58.56 170 PRO A CA 1
ATOM 1264 C C . PRO A 1 170 ? 3.801 -5.994 0.470 1.00 58.56 170 PRO A C 1
ATOM 1266 O O . PRO A 1 170 ? 3.086 -4.991 0.458 1.00 58.56 170 PRO A O 1
ATOM 1269 N N . GLN A 1 171 ? 4.752 -6.191 -0.451 1.00 56.69 171 GLN A N 1
ATOM 1270 C CA . GLN A 1 171 ? 4.836 -5.331 -1.630 1.00 56.69 171 GLN A CA 1
ATOM 1271 C C . GLN A 1 171 ? 3.563 -5.491 -2.463 1.00 56.69 171 GLN A C 1
ATOM 1273 O O . GLN A 1 171 ? 3.042 -6.594 -2.612 1.00 56.69 171 GLN A O 1
ATOM 1278 N N . LEU A 1 172 ? 3.070 -4.358 -2.949 1.00 68.12 172 LEU A N 1
ATOM 1279 C CA . LEU A 1 172 ? 1.757 -4.182 -3.563 1.00 68.12 172 LEU A CA 1
AT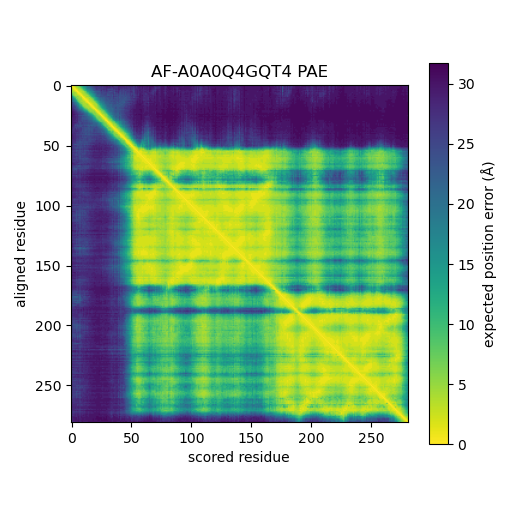OM 1280 C C . LEU A 1 172 ? 1.522 -5.112 -4.750 1.00 68.12 172 LEU A C 1
ATOM 1282 O O . LEU A 1 172 ? 2.491 -5.581 -5.354 1.00 68.12 172 LEU A O 1
ATOM 1286 N N . PRO A 1 173 ? 0.256 -5.310 -5.158 1.00 62.72 173 PRO A N 1
ATOM 1287 C CA . PRO A 1 173 ? -0.005 -5.840 -6.483 1.00 62.72 173 PRO A CA 1
ATOM 1288 C C . PRO A 1 173 ? 0.700 -4.967 -7.534 1.00 62.72 173 PRO A C 1
ATOM 1290 O O . PRO A 1 173 ? 0.533 -3.747 -7.551 1.00 62.72 173 PRO A O 1
ATOM 1293 N N . ASP A 1 174 ? 1.490 -5.602 -8.401 1.00 68.88 174 ASP A N 1
ATOM 1294 C CA . ASP A 1 174 ? 2.002 -5.017 -9.644 1.00 68.88 174 ASP A CA 1
ATOM 1295 C C . ASP A 1 174 ? 0.803 -4.800 -10.581 1.00 68.88 174 ASP A C 1
ATOM 1297 O O . ASP A 1 174 ? 0.439 -5.677 -11.367 1.00 68.88 174 ASP A O 1
ATOM 1301 N N . ASP A 1 175 ? 0.103 -3.675 -10.392 1.00 78.19 175 ASP A N 1
ATOM 1302 C CA . ASP A 1 175 ? -1.064 -3.276 -11.180 1.00 78.19 175 ASP A CA 1
ATOM 1303 C C . ASP A 1 175 ? -0.747 -2.021 -12.012 1.00 78.19 175 ASP A C 1
ATOM 130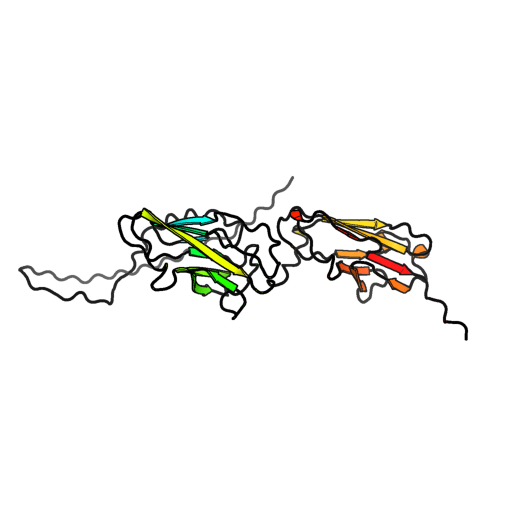5 O O . ASP A 1 175 ? -0.817 -0.894 -11.502 1.00 78.19 175 ASP A O 1
ATOM 1309 N N . PRO A 1 176 ? -0.455 -2.193 -13.315 1.00 82.12 176 PRO A N 1
ATOM 1310 C CA . PRO A 1 176 ? -0.206 -1.092 -14.239 1.00 82.12 176 PRO A CA 1
ATOM 1311 C C . PRO A 1 176 ? -1.366 -0.101 -14.385 1.00 82.12 176 PRO A C 1
ATOM 1313 O O . PRO A 1 176 ? -1.181 0.951 -14.982 1.00 82.12 176 PRO A O 1
ATOM 1316 N N . ALA A 1 177 ? -2.572 -0.401 -13.887 1.00 86.12 177 ALA A N 1
ATOM 1317 C CA . ALA A 1 177 ? -3.684 0.549 -13.904 1.00 86.12 177 ALA A CA 1
ATOM 1318 C C . ALA A 1 177 ? -3.537 1.679 -12.869 1.00 86.12 177 ALA A C 1
ATOM 1320 O O . ALA A 1 177 ? -4.257 2.675 -12.951 1.00 86.12 177 ALA A O 1
ATOM 1321 N N . LEU A 1 178 ? -2.637 1.533 -11.891 1.00 84.12 178 LEU A N 1
ATOM 1322 C CA . LEU A 1 178 ? -2.449 2.499 -10.807 1.00 84.12 178 LEU A CA 1
ATOM 1323 C C . LEU A 1 178 ? -1.414 3.585 -11.131 1.00 84.12 178 LEU A C 1
ATOM 1325 O O . LEU A 1 178 ? -1.244 4.516 -10.342 1.00 84.12 178 LEU A O 1
ATOM 1329 N N . TYR A 1 179 ? -0.719 3.492 -12.264 1.00 89.19 179 TYR A N 1
ATOM 1330 C CA . TYR A 1 179 ? 0.323 4.436 -12.655 1.00 89.19 179 TYR A CA 1
ATOM 1331 C C . TYR A 1 179 ? 0.437 4.576 -14.171 1.00 89.19 179 TYR A C 1
ATOM 1333 O O . TYR A 1 179 ? 0.022 3.713 -14.938 1.00 89.19 179 TYR A O 1
ATOM 1341 N N . GLU A 1 180 ? 1.024 5.684 -14.602 1.00 93.06 180 GLU A N 1
ATOM 1342 C CA . GLU A 1 180 ? 1.334 5.958 -15.998 1.00 93.06 180 GLU A CA 1
ATOM 1343 C C . GLU A 1 180 ? 2.850 5.963 -16.181 1.00 93.06 180 GLU A C 1
ATOM 1345 O O . GLU A 1 180 ? 3.585 6.519 -15.362 1.00 93.06 180 GLU A O 1
ATOM 1350 N N . VAL A 1 181 ? 3.317 5.331 -17.258 1.00 94.19 181 VAL A N 1
ATOM 1351 C CA . VAL A 1 181 ? 4.733 5.288 -17.628 1.00 94.19 181 VAL A CA 1
ATOM 1352 C C . VAL A 1 181 ? 4.907 5.941 -18.987 1.00 94.19 181 VAL A C 1
ATOM 1354 O O . VAL A 1 181 ? 4.339 5.484 -19.979 1.00 94.19 181 VAL A O 1
ATOM 1357 N N . GLU A 1 182 ? 5.744 6.968 -19.044 1.00 94.75 182 GLU A N 1
ATOM 1358 C CA . GLU A 1 182 ? 6.206 7.571 -20.286 1.00 94.75 182 GLU A CA 1
ATOM 1359 C C . GLU A 1 182 ? 7.694 7.277 -20.468 1.00 94.75 182 GLU A C 1
ATOM 1361 O O . GLU A 1 182 ? 8.525 7.577 -19.612 1.00 94.75 182 GLU A O 1
ATOM 1366 N N . VAL A 1 183 ? 8.047 6.689 -21.607 1.00 95.12 183 VAL A N 1
ATOM 1367 C CA . VAL A 1 183 ? 9.437 6.391 -21.953 1.00 95.12 183 VAL A CA 1
ATOM 1368 C C . VAL A 1 183 ? 9.850 7.279 -23.118 1.00 95.12 183 VAL A C 1
ATOM 1370 O O . VAL A 1 183 ? 9.120 7.427 -24.099 1.00 95.12 183 VAL A O 1
ATOM 1373 N N . SER A 1 184 ? 11.028 7.886 -23.010 1.00 93.25 184 SER A N 1
ATOM 1374 C CA . SER A 1 184 ? 11.552 8.826 -24.002 1.00 93.25 184 SER A CA 1
ATOM 1375 C C . SER A 1 184 ? 13.039 8.599 -24.268 1.00 93.25 184 SER A C 1
ATOM 1377 O O . SER A 1 184 ? 13.766 8.050 -23.441 1.00 93.25 184 SER A O 1
ATOM 1379 N N . ARG A 1 185 ? 13.525 9.034 -25.439 1.00 92.19 185 ARG A N 1
ATOM 1380 C CA . ARG A 1 185 ? 14.964 9.013 -25.751 1.00 92.19 185 ARG A CA 1
ATOM 1381 C C . ARG A 1 185 ? 15.714 9.949 -24.797 1.00 92.19 185 ARG A C 1
ATOM 1383 O O . ARG A 1 185 ? 15.384 11.128 -24.704 1.00 92.19 185 ARG A O 1
ATOM 1390 N N . ALA A 1 186 ? 16.799 9.463 -24.201 1.00 85.50 186 ALA A N 1
ATOM 1391 C CA . ALA A 1 186 ? 17.778 10.283 -23.498 1.00 85.50 186 ALA A CA 1
ATOM 1392 C C . ALA A 1 186 ? 18.946 10.589 -24.460 1.00 85.50 186 ALA A C 1
ATOM 1394 O O . ALA A 1 186 ? 19.722 9.687 -24.791 1.00 85.50 186 ALA A O 1
ATOM 1395 N N . PRO A 1 187 ? 19.099 11.833 -24.951 1.00 69.56 187 PRO A N 1
ATOM 1396 C CA . PRO A 1 187 ? 20.135 12.172 -25.921 1.00 69.56 187 PRO A CA 1
ATOM 1397 C C . PRO A 1 187 ? 21.507 12.262 -25.238 1.00 69.56 187 PRO A C 1
ATOM 1399 O O . PRO A 1 187 ? 21.970 13.334 -24.854 1.00 69.56 187 PRO A O 1
ATOM 1402 N N . LEU A 1 188 ? 22.173 11.119 -25.090 1.00 69.38 188 LEU A N 1
ATOM 1403 C CA . LEU A 1 188 ? 23.510 11.010 -24.514 1.00 69.38 188 LEU A CA 1
ATOM 1404 C C . LEU A 1 188 ? 24.468 10.551 -25.612 1.00 69.38 188 LEU A C 1
ATOM 1406 O O . LEU A 1 188 ? 24.426 9.410 -26.036 1.00 69.38 188 LEU A O 1
ATOM 1410 N N . GLY A 1 189 ? 25.323 11.447 -26.113 1.00 69.94 189 GLY A N 1
ATOM 1411 C CA . GLY A 1 189 ? 25.975 11.311 -27.428 1.00 69.94 189 GLY A CA 1
ATOM 1412 C C . GLY A 1 189 ? 26.650 9.969 -27.765 1.00 69.94 189 GLY A C 1
ATOM 1413 O O . GLY A 1 189 ? 26.659 9.587 -28.931 1.00 69.94 189 GLY A O 1
ATOM 1414 N N . VAL A 1 190 ? 27.188 9.236 -26.784 1.00 73.12 190 VAL A N 1
ATOM 1415 C CA . VAL A 1 190 ? 27.843 7.929 -27.009 1.00 73.12 190 VAL A CA 1
ATOM 1416 C C . VAL A 1 190 ? 27.003 6.719 -26.585 1.00 73.12 190 VAL A C 1
ATOM 1418 O O . VAL A 1 190 ? 27.399 5.587 -26.852 1.00 73.12 190 VAL A O 1
ATOM 1421 N N . GLN A 1 191 ? 25.833 6.915 -25.977 1.00 81.25 191 GLN A N 1
ATOM 1422 C CA . GLN A 1 191 ? 24.988 5.857 -25.410 1.00 81.25 191 GLN A CA 1
ATOM 1423 C C . GLN A 1 191 ? 23.582 5.914 -26.016 1.00 81.25 191 GLN A C 1
ATOM 1425 O O . GLN A 1 191 ? 23.028 6.992 -26.210 1.00 81.25 191 GLN A O 1
ATOM 1430 N N . SER A 1 192 ? 22.983 4.757 -26.290 1.00 88.50 192 SER A N 1
ATOM 1431 C CA . SER A 1 192 ? 21.559 4.695 -26.630 1.00 88.50 192 SER A CA 1
ATOM 1432 C C . SER A 1 192 ? 20.802 4.465 -25.337 1.00 88.50 192 SER A C 1
ATOM 1434 O O . SER A 1 192 ? 20.841 3.362 -24.799 1.00 88.50 192 SER A O 1
ATOM 1436 N N . CYS A 1 193 ? 20.200 5.522 -24.805 1.00 92.06 193 CYS A N 1
ATOM 1437 C CA . CYS A 1 193 ? 19.579 5.531 -23.493 1.00 92.06 193 CYS A CA 1
ATOM 1438 C C . CYS A 1 193 ? 18.117 5.942 -23.575 1.00 92.06 193 CYS A C 1
ATOM 1440 O O . CYS A 1 193 ? 17.761 6.843 -24.329 1.00 92.06 193 CYS A O 1
ATOM 1442 N N . VAL A 1 194 ? 17.291 5.371 -22.714 1.00 93.00 194 VAL A N 1
ATOM 1443 C CA . VAL A 1 194 ? 15.951 5.890 -22.455 1.00 93.00 194 VAL A CA 1
ATOM 1444 C C . VAL A 1 194 ? 15.873 6.512 -21.066 1.00 93.00 194 VAL A C 1
ATOM 1446 O O . VAL A 1 194 ? 16.570 6.102 -20.131 1.00 93.00 194 VAL A O 1
ATOM 1449 N N . SER A 1 195 ? 15.030 7.528 -20.958 1.00 93.75 195 SER A N 1
ATOM 1450 C CA . SER A 1 195 ? 14.531 8.049 -19.694 1.00 93.75 195 SER A CA 1
ATOM 1451 C C . SER A 1 195 ? 13.116 7.528 -19.482 1.00 93.75 195 SER A C 1
ATOM 1453 O O . SER A 1 195 ? 12.371 7.356 -20.448 1.00 93.75 195 SER A O 1
ATOM 1455 N N . ILE A 1 196 ? 12.756 7.288 -18.228 1.00 94.88 196 ILE A N 1
ATOM 1456 C CA . ILE A 1 196 ? 11.418 6.846 -17.842 1.00 94.88 196 ILE A CA 1
ATOM 1457 C C . ILE A 1 196 ? 10.848 7.876 -16.875 1.00 94.88 196 ILE A C 1
ATOM 1459 O O . ILE A 1 196 ? 11.465 8.161 -15.853 1.00 94.88 196 ILE A O 1
ATOM 1463 N N . HIS A 1 197 ? 9.688 8.420 -17.209 1.00 94.31 197 HIS A N 1
ATOM 1464 C CA . HIS A 1 197 ? 8.858 9.207 -16.314 1.00 94.31 197 HIS A CA 1
ATOM 1465 C C . HIS A 1 197 ? 7.717 8.323 -15.813 1.00 94.31 197 HIS A C 1
ATOM 1467 O O . HIS A 1 197 ? 7.049 7.663 -16.610 1.00 94.31 197 HIS A O 1
ATOM 1473 N N . VAL A 1 198 ? 7.508 8.291 -14.501 1.00 92.75 198 VAL A N 1
ATOM 1474 C CA . VAL A 1 198 ? 6.438 7.520 -13.870 1.00 92.75 198 VAL A CA 1
ATOM 1475 C C . VAL A 1 198 ? 5.600 8.435 -12.994 1.00 92.75 198 VAL A C 1
ATOM 1477 O O . VAL A 1 198 ? 6.118 9.043 -12.056 1.00 92.75 198 VAL A O 1
ATOM 1480 N N . ALA A 1 199 ? 4.305 8.488 -13.282 1.00 90.19 199 ALA A N 1
ATOM 1481 C CA . ALA A 1 199 ? 3.335 9.307 -12.570 1.00 90.19 199 ALA A CA 1
ATOM 1482 C C . ALA A 1 199 ? 2.232 8.436 -11.966 1.00 90.19 199 ALA A C 1
ATOM 1484 O O . ALA A 1 199 ? 1.867 7.389 -12.503 1.00 90.19 199 ALA A O 1
ATOM 1485 N N . THR A 1 200 ? 1.670 8.864 -10.840 1.00 86.25 200 THR A N 1
ATOM 1486 C CA . THR A 1 200 ? 0.502 8.206 -10.248 1.00 86.25 200 THR A CA 1
ATOM 1487 C C . THR A 1 200 ? -0.367 9.209 -9.501 1.00 86.25 200 THR A C 1
ATOM 1489 O O . THR A 1 200 ? 0.126 10.083 -8.790 1.00 86.25 200 THR A O 1
ATOM 1492 N N . THR A 1 201 ? -1.685 9.066 -9.630 1.00 83.56 201 THR A N 1
ATOM 1493 C CA . THR A 1 201 ? -2.655 9.755 -8.766 1.00 83.56 201 THR A CA 1
ATOM 1494 C C . THR A 1 201 ? -3.055 8.906 -7.564 1.00 83.56 201 THR A C 1
ATOM 1496 O O . THR A 1 201 ? -3.864 9.341 -6.746 1.00 83.56 201 THR A O 1
ATOM 1499 N N . PHE A 1 202 ? -2.530 7.685 -7.459 1.00 78.25 202 PHE A N 1
ATOM 1500 C CA . PHE A 1 202 ? -2.849 6.783 -6.373 1.00 78.25 202 PHE A CA 1
ATOM 1501 C C . PHE A 1 202 ? -2.189 7.294 -5.085 1.00 78.25 202 PHE A C 1
ATOM 1503 O O . PHE A 1 202 ? -0.977 7.525 -5.063 1.00 78.25 202 PHE A O 1
ATOM 1510 N N . PRO A 1 203 ? -2.957 7.520 -4.005 1.00 73.25 203 PRO A N 1
ATOM 1511 C CA . PRO A 1 203 ? -2.430 8.160 -2.800 1.0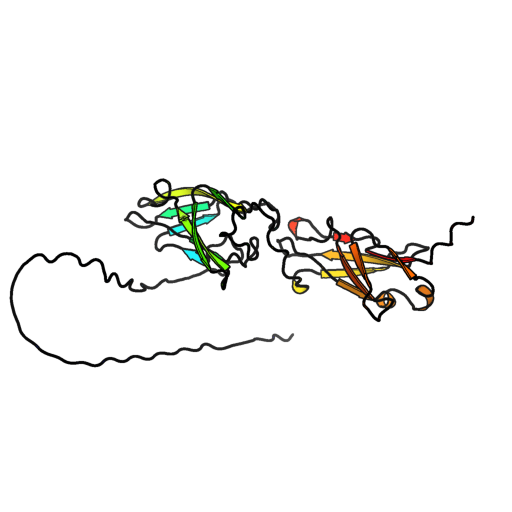0 73.25 203 PRO A CA 1
ATOM 1512 C C . PRO A 1 203 ? -1.434 7.278 -2.044 1.00 73.25 203 PRO A C 1
ATOM 1514 O O . PRO A 1 203 ? -0.731 7.758 -1.154 1.00 73.25 203 PRO A O 1
ATOM 1517 N N . TRP A 1 204 ? -1.362 6.000 -2.408 1.00 74.50 204 TRP A N 1
ATOM 1518 C CA . TRP A 1 204 ? -0.605 4.996 -1.699 1.00 74.50 204 TRP A CA 1
ATOM 1519 C C . TRP A 1 204 ? 0.635 4.563 -2.483 1.00 74.50 204 TRP A C 1
ATOM 1521 O O . TRP A 1 204 ? 0.598 4.475 -3.707 1.00 74.50 204 TRP A O 1
ATOM 1531 N N . ALA A 1 205 ? 1.736 4.305 -1.770 1.00 75.44 205 ALA A N 1
ATOM 1532 C CA . ALA A 1 205 ? 2.961 3.776 -2.357 1.00 75.44 205 ALA A CA 1
ATOM 1533 C C . ALA A 1 205 ? 2.646 2.482 -3.100 1.00 75.44 205 ALA A C 1
ATOM 1535 O O . ALA A 1 205 ? 2.052 1.619 -2.479 1.00 75.44 205 ALA A O 1
ATOM 1536 N N . ILE A 1 206 ? 3.047 2.368 -4.367 1.00 77.00 206 ILE A N 1
ATOM 1537 C CA . ILE A 1 206 ? 2.937 1.201 -5.264 1.00 77.00 206 ILE A CA 1
ATOM 1538 C C . ILE A 1 206 ? 4.308 0.921 -5.886 1.00 77.00 206 ILE A C 1
ATOM 1540 O O . ILE A 1 206 ? 5.107 1.847 -6.056 1.00 77.00 206 ILE A O 1
ATOM 1544 N N . VAL A 1 207 ? 4.596 -0.342 -6.212 1.00 83.12 207 VAL A N 1
ATOM 1545 C CA . VAL A 1 207 ? 5.761 -0.688 -7.037 1.00 83.12 207 VAL A CA 1
ATOM 1546 C C . VAL A 1 207 ? 5.354 -0.511 -8.488 1.00 83.12 207 VAL A C 1
ATOM 1548 O O . VAL A 1 207 ? 4.284 -0.965 -8.881 1.00 83.12 207 VAL A O 1
ATOM 1551 N N . TRP A 1 208 ? 6.193 0.157 -9.270 1.00 88.25 208 TRP A N 1
ATOM 1552 C CA . TRP A 1 208 ? 5.978 0.288 -10.703 1.00 88.25 208 TRP A CA 1
ATOM 1553 C C . TRP A 1 208 ? 6.957 -0.597 -11.464 1.00 88.25 208 TRP A C 1
ATOM 1555 O O . TRP A 1 208 ? 8.119 -0.755 -11.085 1.00 88.25 208 TRP A O 1
ATOM 1565 N N . SER A 1 209 ? 6.486 -1.135 -12.576 1.00 91.38 209 SER A N 1
ATOM 1566 C CA . SER A 1 209 ? 7.289 -1.870 -13.541 1.00 91.38 209 SER A CA 1
ATOM 1567 C C . SER A 1 209 ? 6.875 -1.481 -14.960 1.00 91.38 209 SER A C 1
ATOM 1569 O O . SER A 1 209 ? 5.759 -1.005 -15.199 1.00 91.38 209 SER A O 1
ATOM 1571 N N . THR A 1 210 ? 7.782 -1.638 -15.920 1.00 94.44 210 THR A N 1
ATOM 1572 C CA . THR A 1 210 ? 7.468 -1.481 -17.342 1.00 94.44 210 THR A CA 1
ATOM 1573 C C . THR A 1 210 ? 8.352 -2.373 -18.201 1.00 94.44 210 THR A C 1
ATOM 1575 O O . THR A 1 210 ? 9.443 -2.767 -17.794 1.00 94.44 210 THR A O 1
ATOM 1578 N N . ARG A 1 211 ? 7.901 -2.661 -19.421 1.00 95.50 211 ARG A N 1
ATOM 1579 C CA . ARG A 1 211 ? 8.706 -3.328 -20.444 1.00 95.50 211 ARG A CA 1
ATOM 1580 C C . ARG A 1 211 ? 9.089 -2.318 -21.512 1.00 95.50 211 ARG A C 1
ATOM 1582 O O . ARG A 1 211 ? 8.219 -1.670 -22.086 1.00 95.50 211 ARG A O 1
ATOM 1589 N N . VAL A 1 212 ? 10.382 -2.213 -21.788 1.00 95.50 212 VAL A N 1
ATOM 1590 C CA . VAL A 1 212 ? 10.933 -1.301 -22.792 1.00 95.50 212 VAL A CA 1
ATOM 1591 C C . VAL A 1 212 ? 11.512 -2.111 -23.939 1.00 95.50 212 VAL A C 1
ATOM 1593 O O . VAL A 1 212 ? 12.428 -2.901 -23.718 1.00 95.50 212 VAL A O 1
ATOM 1596 N N . ASP A 1 213 ? 11.030 -1.874 -25.156 1.00 96.00 213 ASP A N 1
ATOM 1597 C CA . ASP A 1 213 ? 11.742 -2.246 -26.377 1.00 96.00 213 ASP A CA 1
ATOM 1598 C C . ASP A 1 213 ? 12.561 -1.042 -26.858 1.00 96.00 213 ASP A C 1
ATOM 1600 O O . ASP A 1 213 ? 12.028 0.023 -27.172 1.00 96.00 213 ASP A O 1
ATOM 1604 N N . MET A 1 214 ? 13.885 -1.186 -26.906 1.00 93.56 214 MET A N 1
ATOM 1605 C CA . MET A 1 214 ? 14.763 -0.115 -27.375 1.00 93.56 214 MET A CA 1
ATOM 1606 C C . MET A 1 214 ? 14.518 0.225 -28.851 1.00 93.56 214 MET A C 1
ATOM 1608 O O . MET A 1 214 ? 14.840 1.345 -29.249 1.00 93.56 214 MET A O 1
ATOM 1612 N N . LEU A 1 215 ? 13.941 -0.681 -29.651 1.00 94.00 215 LEU A N 1
ATOM 1613 C CA . LEU A 1 215 ? 13.607 -0.432 -31.057 1.00 94.00 215 LEU A CA 1
ATOM 1614 C C . LEU A 1 215 ? 12.422 0.525 -31.249 1.00 94.00 215 LEU A C 1
ATOM 1616 O O . LEU A 1 215 ? 12.335 1.178 -32.290 1.00 94.00 215 LEU A O 1
ATOM 1620 N N . ASP A 1 216 ? 11.572 0.709 -30.236 1.00 94.69 216 ASP A N 1
ATOM 1621 C CA . ASP A 1 216 ? 10.543 1.761 -30.257 1.00 94.69 216 ASP A CA 1
ATOM 1622 C C . ASP A 1 216 ? 11.176 3.163 -30.233 1.00 94.69 216 ASP A C 1
ATOM 1624 O O . ASP A 1 216 ? 10.600 4.151 -30.700 1.00 94.69 216 ASP A O 1
ATOM 1628 N N . TYR A 1 217 ? 12.408 3.246 -29.723 1.00 92.69 217 TYR A N 1
ATOM 1629 C CA . TYR A 1 217 ? 13.135 4.488 -29.509 1.00 92.69 217 TYR A CA 1
ATOM 1630 C C . TYR A 1 217 ? 14.419 4.582 -30.307 1.00 92.69 217 TYR A C 1
ATOM 1632 O O . TYR A 1 217 ? 15.006 5.647 -30.297 1.00 92.69 217 TYR A O 1
ATOM 1640 N N . TYR A 1 218 ? 14.883 3.560 -31.009 1.00 91.31 218 TYR A N 1
ATOM 1641 C CA . TYR A 1 218 ? 16.130 3.582 -31.771 1.00 91.31 218 TYR A CA 1
ATOM 1642 C C . TYR A 1 218 ? 16.006 2.677 -32.989 1.00 91.31 218 TYR A C 1
ATOM 1644 O O . TYR A 1 218 ? 15.255 1.715 -32.998 1.00 91.31 218 TYR A O 1
ATOM 1652 N N . THR A 1 219 ? 16.757 2.973 -34.039 1.00 90.94 219 THR A N 1
ATOM 1653 C CA . THR A 1 219 ? 16.863 2.070 -35.188 1.00 90.94 219 THR A CA 1
ATOM 1654 C C . THR A 1 219 ? 17.827 0.921 -34.891 1.00 90.94 219 THR A C 1
ATOM 1656 O O . THR A 1 219 ? 18.776 1.087 -34.122 1.00 90.94 219 THR A O 1
ATOM 1659 N N . ASP A 1 220 ? 17.668 -0.216 -35.578 1.00 89.94 220 ASP A N 1
ATOM 1660 C CA . ASP A 1 220 ? 18.620 -1.338 -35.510 1.00 89.94 220 ASP A CA 1
ATOM 1661 C C . ASP A 1 220 ? 20.072 -0.888 -35.737 1.00 89.94 220 ASP A C 1
ATOM 1663 O O . ASP A 1 220 ? 20.994 -1.333 -35.059 1.00 89.94 220 ASP A O 1
ATOM 1667 N N . ALA A 1 221 ? 20.286 0.043 -36.672 1.00 89.06 221 ALA A N 1
ATOM 1668 C CA . ALA A 1 221 ? 21.609 0.580 -36.979 1.00 89.06 221 ALA A CA 1
ATOM 1669 C C . ALA A 1 221 ? 22.201 1.404 -35.822 1.00 89.06 221 ALA A C 1
ATOM 1671 O O . ALA A 1 221 ? 23.407 1.350 -35.592 1.00 89.06 221 ALA A O 1
ATOM 1672 N N . GLU A 1 222 ? 21.373 2.153 -35.086 1.00 87.38 222 GLU A N 1
ATOM 1673 C CA . GLU A 1 222 ? 21.804 2.898 -33.896 1.00 87.38 222 GLU A CA 1
ATOM 1674 C C . GLU A 1 222 ? 22.147 1.963 -32.728 1.00 87.38 222 GLU A C 1
ATOM 1676 O O . GLU A 1 222 ? 22.981 2.329 -31.897 1.00 87.38 222 GLU A O 1
ATOM 1681 N N . LEU A 1 223 ? 21.529 0.778 -32.658 1.00 88.75 223 LEU A N 1
ATOM 1682 C CA . LEU A 1 223 ? 21.753 -0.225 -31.610 1.00 88.75 223 LEU A CA 1
ATOM 1683 C C . LEU A 1 223 ? 22.822 -1.271 -31.962 1.00 88.75 223 LEU A C 1
ATOM 1685 O O . LEU A 1 223 ? 23.313 -1.979 -31.079 1.00 88.75 223 LEU A O 1
ATOM 1689 N N . ALA A 1 224 ? 23.214 -1.368 -33.231 1.00 87.06 224 ALA A N 1
ATOM 1690 C CA . ALA A 1 224 ? 24.195 -2.334 -33.703 1.00 87.06 224 ALA A CA 1
ATOM 1691 C C . ALA A 1 224 ? 25.531 -2.210 -32.947 1.00 87.06 224 ALA A C 1
ATOM 1693 O O . ALA A 1 224 ? 26.132 -1.139 -32.860 1.00 87.06 224 ALA A O 1
ATOM 1694 N N . GLY A 1 225 ? 26.011 -3.331 -32.400 1.00 82.06 225 GLY A N 1
ATOM 1695 C CA . GLY A 1 225 ? 27.265 -3.385 -31.642 1.00 82.06 225 GLY A CA 1
ATOM 1696 C C . GLY A 1 225 ? 27.192 -2.796 -30.229 1.00 82.06 225 GLY A C 1
ATOM 1697 O O . GLY A 1 225 ? 28.224 -2.725 -29.565 1.00 82.06 225 GLY A O 1
ATOM 1698 N N . ARG A 1 226 ? 26.006 -2.397 -29.749 1.00 85.56 226 ARG A N 1
ATOM 1699 C CA . ARG A 1 226 ? 25.794 -1.978 -28.360 1.00 85.56 226 ARG A CA 1
ATOM 1700 C C . ARG A 1 226 ? 25.276 -3.148 -27.538 1.00 85.56 226 ARG A C 1
ATOM 1702 O O . ARG A 1 226 ? 24.100 -3.491 -27.613 1.00 85.56 226 ARG A O 1
ATOM 1709 N N . THR A 1 227 ? 26.164 -3.776 -26.782 1.00 80.31 227 THR A N 1
ATOM 1710 C CA . THR A 1 227 ? 25.855 -4.997 -26.023 1.00 80.31 227 THR A CA 1
ATOM 1711 C C . THR A 1 227 ? 26.008 -4.823 -24.519 1.00 80.31 227 THR A C 1
ATOM 1713 O O . THR A 1 227 ? 25.591 -5.699 -23.767 1.00 80.31 227 THR A O 1
ATOM 1716 N N . GLU A 1 228 ? 26.602 -3.719 -24.061 1.00 86.00 228 GLU A N 1
ATOM 1717 C CA . GLU A 1 228 ? 26.757 -3.450 -22.633 1.00 86.00 228 GLU A CA 1
ATOM 1718 C C . GLU A 1 228 ? 25.538 -2.704 -22.098 1.00 86.00 228 GLU A C 1
ATOM 1720 O O . GLU A 1 228 ? 25.289 -1.547 -22.451 1.00 86.00 228 GLU A O 1
ATOM 1725 N N . LEU A 1 229 ? 24.781 -3.390 -21.242 1.00 88.88 229 LEU A N 1
ATOM 1726 C CA . LEU A 1 229 ? 23.657 -2.828 -20.510 1.00 88.88 229 LEU A CA 1
ATOM 1727 C C . LEU A 1 229 ? 24.160 -2.065 -19.285 1.00 88.88 229 LEU A C 1
ATOM 1729 O O . LEU A 1 229 ? 24.896 -2.592 -18.454 1.00 88.88 229 LEU A O 1
ATOM 1733 N N . THR A 1 230 ? 23.696 -0.831 -19.148 1.00 90.12 230 THR A N 1
ATOM 1734 C CA . THR A 1 230 ? 23.859 -0.021 -17.942 1.00 90.12 230 THR A CA 1
ATOM 1735 C C . THR A 1 230 ? 22.517 0.598 -17.576 1.00 90.12 230 THR A C 1
ATOM 1737 O O . THR A 1 230 ? 21.731 0.934 -18.459 1.00 90.12 230 THR A O 1
ATOM 1740 N N . ALA A 1 231 ? 22.254 0.751 -16.285 1.00 88.19 231 ALA A N 1
ATOM 1741 C CA . ALA A 1 231 ? 21.053 1.387 -15.761 1.00 88.19 231 ALA A CA 1
ATOM 1742 C C . ALA A 1 231 ? 21.437 2.289 -14.584 1.00 88.19 231 ALA A C 1
ATOM 1744 O O . ALA A 1 231 ? 22.427 2.038 -13.893 1.00 88.19 231 ALA A O 1
ATOM 1745 N N . SER A 1 232 ? 20.676 3.357 -14.383 1.00 86.50 232 SER A N 1
ATOM 1746 C CA . SER A 1 232 ? 20.789 4.262 -13.245 1.00 86.50 232 SER A CA 1
ATOM 1747 C C . SER A 1 232 ? 19.404 4.444 -12.656 1.00 86.50 232 SER A C 1
ATOM 1749 O O . SER A 1 232 ? 18.453 4.662 -13.403 1.00 86.50 232 SER A O 1
ATOM 1751 N N . GLN A 1 233 ? 19.293 4.357 -11.329 1.00 85.75 233 GLN A N 1
ATOM 1752 C CA . GLN A 1 233 ? 18.017 4.458 -10.615 1.00 85.75 233 GLN A CA 1
ATOM 1753 C C . GLN A 1 233 ? 17.009 3.362 -11.007 1.00 85.75 233 GLN A C 1
ATOM 1755 O O . GLN A 1 233 ? 15.850 3.434 -10.649 1.00 85.75 233 GLN A O 1
ATOM 1760 N N . ALA A 1 234 ? 17.418 2.331 -11.741 1.00 91.88 234 ALA A N 1
ATOM 1761 C CA . ALA A 1 234 ? 16.561 1.230 -12.155 1.00 91.88 234 ALA A CA 1
ATOM 1762 C C . ALA A 1 234 ? 17.362 -0.065 -12.221 1.00 91.88 234 ALA A C 1
ATOM 1764 O O . ALA A 1 234 ? 18.586 -0.061 -12.381 1.00 91.88 234 ALA A O 1
ATOM 1765 N N . VAL A 1 235 ? 16.638 -1.173 -12.164 1.00 92.56 235 VAL A N 1
ATOM 1766 C CA . VAL A 1 235 ? 17.109 -2.490 -12.562 1.00 92.56 235 VAL A CA 1
ATOM 1767 C C . VAL A 1 235 ? 16.462 -2.817 -13.901 1.00 92.56 235 VAL A C 1
ATOM 1769 O O . VAL A 1 235 ? 15.239 -2.869 -14.014 1.00 92.56 235 VAL A O 1
ATOM 1772 N N . ALA A 1 236 ? 17.295 -3.040 -14.913 1.00 93.62 236 ALA A N 1
ATOM 1773 C CA . ALA A 1 236 ? 16.873 -3.466 -16.239 1.00 93.62 236 ALA A CA 1
ATOM 1774 C C . ALA A 1 236 ? 17.298 -4.920 -16.457 1.00 93.62 236 ALA A C 1
ATOM 1776 O O . ALA A 1 236 ? 18.482 -5.248 -16.365 1.00 93.62 236 ALA A O 1
ATOM 1777 N N . THR A 1 237 ? 16.336 -5.791 -16.742 1.00 94.25 237 THR A N 1
ATOM 1778 C CA . THR A 1 237 ? 16.559 -7.224 -16.946 1.00 94.25 237 THR A CA 1
ATOM 1779 C C . THR A 1 237 ? 16.280 -7.574 -18.407 1.00 94.25 237 THR A C 1
ATOM 1781 O O . THR A 1 237 ? 15.161 -7.350 -18.863 1.00 94.25 237 THR A O 1
ATOM 1784 N N . PRO A 1 238 ? 17.254 -8.113 -19.165 1.00 93.12 238 PRO A N 1
ATOM 1785 C CA . PRO A 1 238 ? 17.024 -8.530 -20.547 1.00 93.12 238 PRO A CA 1
ATOM 1786 C C . PRO A 1 238 ? 15.946 -9.614 -20.651 1.00 93.12 238 PRO A C 1
ATOM 1788 O O . PRO A 1 238 ? 15.960 -10.581 -19.885 1.00 93.12 238 PRO A O 1
ATOM 1791 N N . VAL A 1 239 ? 15.059 -9.494 -21.637 1.00 94.56 239 VAL A N 1
ATOM 1792 C CA . VAL A 1 239 ? 14.066 -10.526 -21.952 1.00 94.56 239 VAL A CA 1
ATOM 1793 C C . VAL A 1 239 ? 14.720 -11.625 -22.790 1.00 94.56 239 VAL A C 1
ATOM 1795 O O . VAL A 1 239 ? 15.392 -11.380 -23.792 1.00 94.56 239 VAL A O 1
ATOM 1798 N N . ALA A 1 240 ? 14.556 -12.878 -22.365 1.00 92.62 240 ALA A N 1
ATOM 1799 C CA . ALA A 1 240 ? 15.192 -14.011 -23.027 1.00 92.62 240 ALA A CA 1
ATOM 1800 C C . ALA A 1 240 ? 14.697 -14.167 -24.476 1.00 92.62 240 ALA A C 1
ATOM 1802 O O . ALA A 1 240 ? 13.513 -14.385 -24.711 1.00 92.62 240 ALA A O 1
ATOM 1803 N N . GLY A 1 241 ? 15.630 -14.130 -25.432 1.00 89.81 241 GLY A N 1
ATOM 1804 C CA . GLY A 1 241 ? 15.335 -14.241 -26.865 1.00 89.81 241 GLY A CA 1
ATOM 1805 C C . GLY A 1 241 ? 15.192 -12.900 -27.589 1.00 89.81 241 GLY A C 1
ATOM 1806 O O . GLY A 1 241 ? 15.314 -12.890 -28.811 1.00 89.81 241 GLY A O 1
ATOM 1807 N N . ASP A 1 242 ? 15.054 -11.792 -26.855 1.00 91.00 242 ASP A N 1
ATOM 1808 C CA . ASP A 1 242 ? 14.839 -10.454 -27.407 1.00 91.00 242 ASP A CA 1
ATOM 1809 C C . ASP A 1 242 ? 15.979 -9.504 -26.978 1.00 91.00 242 ASP A C 1
ATOM 1811 O O . ASP A 1 242 ? 15.977 -8.980 -25.865 1.00 91.00 242 ASP A O 1
ATOM 1815 N N . PRO A 1 243 ? 16.991 -9.259 -27.835 1.00 86.25 243 PRO A N 1
ATOM 1816 C CA . PRO A 1 243 ? 18.234 -8.583 -27.436 1.00 86.25 243 PRO A CA 1
ATOM 1817 C C . PRO A 1 243 ? 18.073 -7.096 -27.083 1.00 86.25 243 PRO A C 1
ATOM 1819 O O . PRO A 1 243 ? 18.995 -6.498 -26.526 1.00 86.25 243 PRO A O 1
ATOM 1822 N N . TYR A 1 244 ? 16.929 -6.500 -27.419 1.00 92.38 244 TYR A N 1
ATOM 1823 C CA . TYR A 1 244 ? 16.636 -5.080 -27.226 1.00 92.38 244 TYR A CA 1
ATOM 1824 C C . TYR A 1 244 ? 15.445 -4.825 -26.301 1.00 92.38 244 TYR A C 1
ATOM 1826 O O . TYR A 1 244 ? 15.081 -3.667 -26.103 1.00 92.38 244 TYR A O 1
ATOM 1834 N N . VAL A 1 245 ? 14.876 -5.878 -25.706 1.00 95.56 245 VAL A N 1
ATOM 1835 C CA . VAL A 1 245 ? 13.720 -5.774 -24.816 1.00 95.56 245 VAL A CA 1
ATOM 1836 C C . VAL A 1 245 ? 14.152 -6.013 -23.374 1.00 95.56 245 VAL A C 1
ATOM 1838 O O . VAL A 1 245 ? 14.853 -6.980 -23.069 1.00 95.56 245 VAL A O 1
ATOM 1841 N N . PHE A 1 246 ? 13.717 -5.130 -22.477 1.00 95.62 246 PHE A N 1
ATOM 1842 C CA . PHE A 1 246 ? 14.084 -5.144 -21.066 1.00 95.62 246 PHE A CA 1
ATOM 1843 C C . PHE A 1 246 ? 12.847 -5.007 -20.181 1.00 95.62 246 PHE A C 1
ATOM 1845 O O . PHE A 1 246 ? 12.010 -4.134 -20.409 1.00 95.62 246 PHE A O 1
ATOM 1852 N N . ASP A 1 247 ? 12.768 -5.832 -19.142 1.00 95.25 247 ASP A N 1
ATOM 1853 C CA . ASP A 1 247 ? 11.885 -5.600 -18.002 1.00 95.25 247 ASP A CA 1
ATOM 1854 C C . ASP A 1 247 ? 12.581 -4.627 -17.048 1.00 95.25 247 ASP A C 1
ATOM 1856 O O . ASP A 1 247 ? 13.693 -4.889 -16.580 1.00 95.25 247 ASP A O 1
ATOM 1860 N N . VAL A 1 248 ? 11.954 -3.480 -16.802 1.00 94.31 248 VAL A N 1
ATOM 1861 C CA . VAL A 1 248 ? 12.521 -2.369 -16.038 1.00 94.31 248 VAL A CA 1
ATOM 1862 C C . VAL A 1 248 ? 11.676 -2.114 -14.799 1.00 94.31 248 VAL A C 1
ATOM 1864 O O . VAL A 1 248 ? 10.466 -1.913 -14.879 1.00 94.31 248 VAL A O 1
ATOM 1867 N N . VAL A 1 249 ? 12.341 -2.080 -13.653 1.00 91.12 249 VAL A N 1
ATOM 1868 C CA . VAL A 1 249 ? 11.779 -1.698 -12.353 1.00 91.12 249 VAL A CA 1
ATOM 1869 C C . VAL A 1 249 ? 12.699 -0.654 -11.729 1.00 91.12 249 VAL A C 1
ATOM 1871 O O . VAL A 1 249 ? 13.906 -0.674 -11.976 1.00 91.12 249 VAL A O 1
ATOM 1874 N N . GLY A 1 250 ? 12.167 0.273 -10.933 1.00 87.81 250 GLY A N 1
ATOM 1875 C CA . GLY A 1 250 ? 13.021 1.184 -10.165 1.00 87.81 250 GLY A CA 1
ATOM 1876 C C . GLY A 1 250 ? 13.960 0.423 -9.217 1.00 87.81 250 GLY A C 1
ATOM 1877 O O . GLY A 1 250 ? 13.713 -0.726 -8.849 1.00 87.81 250 GLY A O 1
ATOM 1878 N N . ASP A 1 251 ? 15.058 1.054 -8.817 1.00 87.69 251 ASP A N 1
ATOM 1879 C CA . ASP A 1 251 ? 15.930 0.523 -7.761 1.00 87.69 251 ASP A CA 1
ATOM 1880 C C . ASP A 1 251 ? 15.343 0.757 -6.355 1.00 87.69 251 ASP A C 1
ATOM 1882 O O . ASP A 1 251 ? 14.256 1.313 -6.203 1.00 87.69 251 ASP A O 1
ATOM 1886 N N . ASP A 1 252 ? 16.052 0.379 -5.288 1.00 81.81 252 ASP A N 1
ATOM 1887 C CA . ASP A 1 252 ? 15.552 0.541 -3.912 1.00 81.81 252 ASP A CA 1
ATOM 1888 C C . ASP A 1 252 ? 15.110 1.978 -3.567 1.00 81.81 252 ASP A C 1
ATOM 1890 O O . ASP A 1 252 ? 14.221 2.159 -2.735 1.00 81.81 252 ASP A O 1
ATOM 1894 N N . SER A 1 253 ? 15.686 2.995 -4.220 1.00 79.88 253 SER A N 1
ATOM 1895 C CA . SER A 1 253 ? 15.384 4.412 -3.977 1.00 79.88 253 SER A CA 1
ATOM 1896 C C . SER A 1 253 ? 14.222 4.966 -4.807 1.00 79.88 253 SER A C 1
ATOM 1898 O O . SER A 1 253 ? 13.689 6.031 -4.495 1.00 79.88 253 SER A O 1
ATOM 1900 N N . SER A 1 254 ? 13.823 4.262 -5.865 1.00 83.06 254 SER A N 1
ATOM 1901 C CA . SER A 1 254 ? 12.943 4.785 -6.920 1.00 83.06 254 SER A CA 1
ATOM 1902 C C . SER A 1 254 ? 11.840 3.814 -7.347 1.00 83.06 254 SER A C 1
ATOM 1904 O O . SER A 1 254 ? 10.923 4.220 -8.057 1.00 83.06 254 SER A O 1
ATOM 1906 N N . ARG A 1 255 ? 11.881 2.554 -6.893 1.00 84.94 255 ARG A N 1
ATOM 1907 C CA . ARG A 1 255 ? 10.895 1.504 -7.209 1.00 84.94 255 ARG A CA 1
ATOM 1908 C C . ARG A 1 255 ? 9.488 1.813 -6.727 1.00 84.94 255 ARG A C 1
ATOM 1910 O O . ARG A 1 255 ? 8.545 1.234 -7.247 1.00 84.94 255 ARG A O 1
ATOM 1917 N N . MET A 1 256 ? 9.353 2.672 -5.717 1.00 83.31 256 MET A N 1
ATOM 1918 C CA . MET A 1 256 ? 8.057 3.038 -5.156 1.00 83.31 256 MET A CA 1
ATOM 1919 C C . MET A 1 256 ? 7.652 4.452 -5.566 1.00 83.31 256 MET A C 1
ATOM 1921 O O . MET A 1 256 ? 8.438 5.399 -5.450 1.00 83.31 256 MET A O 1
ATOM 1925 N N . ILE A 1 257 ? 6.392 4.591 -5.967 1.00 80.75 257 ILE A N 1
ATOM 1926 C CA . ILE A 1 257 ? 5.738 5.864 -6.283 1.00 80.75 257 ILE A CA 1
ATOM 1927 C C . ILE A 1 257 ? 4.437 6.001 -5.506 1.00 80.75 257 ILE A C 1
ATOM 1929 O O . ILE A 1 257 ? 3.794 5.003 -5.209 1.00 80.75 257 ILE A O 1
ATOM 1933 N N . ALA A 1 258 ? 4.050 7.233 -5.198 1.00 79.69 258 ALA A N 1
ATOM 1934 C CA . ALA A 1 258 ? 2.766 7.579 -4.599 1.00 79.69 258 ALA A CA 1
ATOM 1935 C C . ALA A 1 258 ? 2.444 9.027 -4.974 1.00 79.69 258 ALA A C 1
ATOM 1937 O O . ALA A 1 258 ? 3.360 9.849 -5.040 1.00 79.69 258 ALA A O 1
ATOM 1938 N N . ALA A 1 259 ? 1.168 9.380 -5.122 1.00 79.56 259 ALA A N 1
ATOM 1939 C CA . ALA A 1 259 ? 0.771 10.747 -5.461 1.00 79.56 259 ALA A CA 1
ATOM 1940 C C . ALA A 1 259 ? 1.340 11.817 -4.499 1.00 79.56 259 ALA A C 1
ATOM 1942 O O . ALA A 1 259 ? 1.822 12.845 -4.978 1.00 79.56 259 ALA A O 1
ATOM 1943 N N . PRO A 1 260 ? 1.389 11.607 -3.162 1.00 74.38 260 PRO A N 1
ATOM 1944 C CA . PRO A 1 260 ? 1.970 12.588 -2.240 1.00 74.38 260 PRO A CA 1
ATOM 1945 C C . PRO A 1 260 ? 3.481 12.792 -2.407 1.00 74.38 260 PRO A C 1
ATOM 1947 O O . PRO A 1 260 ? 4.023 13.786 -1.927 1.00 74.38 260 PRO A O 1
ATOM 1950 N N . TRP A 1 261 ? 4.178 11.852 -3.049 1.00 77.00 261 TRP A N 1
ATOM 1951 C CA . TRP A 1 261 ? 5.623 11.915 -3.272 1.00 77.00 261 TRP A CA 1
ATOM 1952 C C . TRP A 1 261 ? 6.008 12.576 -4.596 1.00 77.00 261 TRP A C 1
ATOM 1954 O O . TRP A 1 261 ? 7.205 12.754 -4.853 1.00 77.00 261 TRP A O 1
ATOM 1964 N N . GLY A 1 262 ? 5.005 12.915 -5.408 1.00 79.56 262 GLY A N 1
ATOM 1965 C CA . GLY A 1 262 ? 5.170 13.374 -6.777 1.00 79.56 262 GLY A CA 1
ATOM 1966 C C . GLY A 1 262 ? 5.663 12.278 -7.719 1.00 79.56 262 GLY A C 1
ATOM 1967 O O . GLY A 1 262 ? 5.878 11.125 -7.333 1.00 79.56 262 GLY A O 1
ATOM 1968 N N . ASP A 1 263 ? 5.862 12.687 -8.963 1.00 86.75 263 ASP A N 1
ATOM 1969 C CA . ASP A 1 263 ? 6.306 11.810 -10.037 1.00 86.75 263 ASP A CA 1
ATOM 1970 C C . ASP A 1 263 ? 7.771 11.372 -9.847 1.00 86.75 263 ASP A C 1
ATOM 1972 O O . ASP A 1 263 ? 8.522 11.878 -8.994 1.00 86.75 263 ASP A O 1
ATOM 1976 N N . ARG A 1 264 ? 8.193 10.393 -10.648 1.00 84.75 264 ARG A N 1
ATOM 1977 C CA . ARG A 1 264 ? 9.577 9.918 -10.708 1.00 84.75 264 ARG A CA 1
ATOM 1978 C C . ARG A 1 264 ? 10.129 10.052 -12.111 1.00 84.75 264 ARG A C 1
ATOM 1980 O O . ARG A 1 264 ? 9.625 9.438 -13.040 1.00 84.75 264 ARG A O 1
ATOM 1987 N N . ASP A 1 265 ? 11.232 10.783 -12.217 1.00 87.62 265 ASP A N 1
ATOM 1988 C CA . ASP A 1 265 ? 12.043 10.858 -13.424 1.00 87.62 265 ASP A CA 1
ATOM 1989 C C . ASP A 1 265 ? 13.309 10.027 -13.247 1.00 87.62 265 ASP A C 1
ATOM 1991 O O . ASP A 1 265 ? 14.177 10.339 -12.428 1.00 87.62 265 ASP A O 1
ATOM 1995 N N . LEU A 1 266 ? 13.422 8.968 -14.038 1.00 85.06 266 LEU A N 1
ATOM 1996 C CA . LEU A 1 266 ? 14.603 8.130 -14.112 1.00 85.06 266 LEU A CA 1
ATOM 1997 C C . LEU A 1 266 ? 15.383 8.490 -15.363 1.00 85.06 266 LEU A C 1
ATOM 1999 O O . LEU A 1 266 ? 15.001 8.174 -16.493 1.00 85.06 266 LEU A O 1
ATOM 2003 N N . VAL A 1 267 ? 16.518 9.143 -15.147 1.00 79.69 267 VAL A N 1
ATOM 2004 C CA . VAL A 1 267 ? 17.457 9.473 -16.213 1.00 79.69 267 VAL A CA 1
ATOM 2005 C C . VAL A 1 267 ? 18.390 8.281 -16.400 1.00 79.69 267 VAL A C 1
ATOM 2007 O O . VAL A 1 267 ? 18.995 7.820 -15.436 1.00 79.69 267 VAL A O 1
ATOM 2010 N N . ARG A 1 268 ? 18.558 7.809 -17.644 1.00 81.56 268 ARG A N 1
ATOM 2011 C CA . ARG A 1 268 ? 19.365 6.610 -17.967 1.00 81.56 268 ARG A CA 1
ATOM 2012 C C . ARG A 1 268 ? 18.801 5.327 -17.346 1.00 81.56 268 ARG A C 1
ATOM 2014 O O . ARG A 1 268 ? 19.558 4.510 -16.821 1.00 81.56 268 ARG A O 1
ATOM 2021 N N . ALA A 1 269 ? 17.486 5.143 -17.437 1.00 82.69 269 ALA A N 1
ATOM 2022 C CA . ALA A 1 269 ? 16.814 3.956 -16.912 1.00 82.69 269 ALA A CA 1
ATOM 2023 C C . ALA A 1 269 ? 17.318 2.668 -17.589 1.00 82.69 269 ALA A C 1
ATOM 2025 O O . ALA A 1 269 ? 17.597 1.678 -16.921 1.00 82.69 269 ALA A O 1
ATOM 2026 N N . VAL A 1 270 ? 17.512 2.714 -18.911 1.00 90.00 270 VAL A N 1
ATOM 2027 C CA . VAL A 1 270 ? 18.168 1.660 -19.696 1.00 90.00 270 VAL A CA 1
ATOM 2028 C C . VAL A 1 270 ? 19.111 2.330 -20.678 1.00 90.00 270 VAL A C 1
ATOM 2030 O O . VAL A 1 270 ? 18.711 3.245 -21.394 1.00 90.00 270 VAL A O 1
ATOM 2033 N N . CYS A 1 271 ? 20.360 1.884 -20.721 1.00 91.31 271 CYS A N 1
ATOM 2034 C CA . CYS A 1 271 ? 21.375 2.374 -21.639 1.00 91.31 271 CYS A CA 1
ATOM 2035 C C . CYS A 1 271 ? 22.139 1.209 -22.256 1.00 91.31 271 CYS A C 1
ATOM 2037 O O . CYS A 1 271 ? 22.710 0.391 -21.536 1.00 91.31 271 CYS A O 1
ATOM 2039 N N . LEU A 1 272 ? 22.230 1.206 -23.583 1.00 89.81 272 LEU A N 1
ATOM 2040 C CA . LEU A 1 272 ? 23.090 0.312 -24.342 1.00 89.81 272 LEU A CA 1
ATOM 2041 C C . LEU A 1 272 ? 24.336 1.056 -24.823 1.00 89.81 272 LEU A C 1
ATOM 2043 O O . LEU A 1 272 ? 24.269 2.110 -25.474 1.00 89.81 272 LEU A O 1
ATOM 2047 N N . GLN A 1 273 ? 25.494 0.493 -24.496 1.00 87.12 273 GLN A N 1
ATOM 2048 C CA . GLN A 1 273 ? 26.803 1.048 -24.818 1.00 87.12 273 GLN A CA 1
ATOM 2049 C C . GLN A 1 273 ? 27.615 0.077 -25.687 1.00 87.12 273 GLN A C 1
ATOM 2051 O O . GLN A 1 273 ? 27.368 -1.136 -25.654 1.00 87.12 273 GLN A O 1
ATOM 2056 N N . PRO A 1 274 ? 28.565 0.591 -26.492 1.00 79.81 274 PRO A N 1
ATOM 2057 C CA . PRO A 1 274 ? 29.566 -0.254 -27.133 1.00 79.81 274 PRO A CA 1
ATOM 2058 C C . PRO A 1 274 ? 30.351 -1.043 -26.075 1.00 79.81 274 PRO A C 1
ATOM 2060 O O . PRO A 1 274 ? 30.526 -0.521 -24.974 1.00 79.81 274 PRO A O 1
ATOM 2063 N N . PRO A 1 275 ? 30.858 -2.245 -26.395 1.00 76.12 275 PRO A N 1
ATOM 2064 C CA . PRO A 1 275 ? 31.719 -2.983 -25.484 1.00 76.12 275 PRO A CA 1
ATOM 2065 C C . PRO A 1 275 ? 32.930 -2.139 -25.080 1.00 76.12 275 PRO A C 1
ATOM 2067 O O . PRO A 1 275 ? 33.570 -1.502 -25.925 1.00 76.12 275 PRO A O 1
ATOM 2070 N N . THR A 1 276 ? 33.249 -2.146 -23.790 1.00 73.38 276 THR A N 1
ATOM 2071 C CA . THR A 1 276 ? 34.432 -1.487 -23.255 1.00 73.38 276 THR A CA 1
ATOM 2072 C C . THR A 1 276 ? 35.661 -2.148 -23.884 1.00 73.38 276 THR A C 1
ATOM 2074 O O . THR A 1 276 ? 35.784 -3.376 -23.902 1.00 73.38 276 THR A O 1
ATOM 2077 N N . ALA A 1 277 ? 36.558 -1.347 -24.472 1.00 67.81 277 ALA A N 1
ATOM 2078 C CA . ALA A 1 277 ? 37.792 -1.879 -25.041 1.00 67.81 277 ALA A CA 1
ATOM 2079 C C . ALA A 1 277 ? 38.573 -2.619 -23.939 1.00 67.81 277 ALA A C 1
ATOM 2081 O O . ALA A 1 277 ? 38.645 -2.102 -22.824 1.00 67.81 277 ALA A O 1
ATOM 2082 N N . PRO A 1 278 ? 39.146 -3.805 -24.214 1.00 65.12 278 PRO A N 1
ATOM 2083 C CA . PRO A 1 278 ? 39.941 -4.509 -23.218 1.00 65.12 278 PRO A CA 1
ATOM 2084 C C . PRO A 1 278 ? 41.084 -3.603 -22.759 1.00 65.12 278 PRO A C 1
ATOM 2086 O O . PRO A 1 278 ? 41.747 -2.989 -23.602 1.00 65.12 278 PRO A O 1
ATOM 2089 N N . ASP A 1 279 ? 41.294 -3.522 -21.442 1.00 55.00 279 ASP A N 1
ATOM 2090 C CA . ASP A 1 279 ? 42.414 -2.785 -20.861 1.00 55.00 279 ASP A CA 1
ATOM 2091 C C . ASP A 1 279 ? 43.700 -3.201 -21.583 1.00 55.00 279 ASP A C 1
ATOM 2093 O O . ASP A 1 279 ? 44.048 -4.385 -21.647 1.00 55.00 279 ASP A O 1
ATOM 2097 N N . ALA A 1 280 ? 44.365 -2.228 -22.209 1.00 49.94 280 ALA A N 1
ATOM 2098 C CA . ALA A 1 280 ? 45.633 -2.480 -22.871 1.00 49.94 280 ALA A CA 1
ATOM 2099 C C . ALA A 1 280 ? 46.658 -2.925 -21.807 1.00 49.94 280 ALA A C 1
ATOM 2101 O O . ALA A 1 280 ? 46.724 -2.286 -20.753 1.00 49.94 280 ALA A O 1
ATOM 2102 N N . PRO A 1 281 ? 47.416 -4.009 -22.055 1.00 56.50 281 PRO A N 1
ATOM 2103 C CA . PRO A 1 281 ? 48.395 -4.535 -21.105 1.00 56.50 281 PRO A CA 1
ATOM 2104 C C . PRO A 1 281 ? 49.547 -3.563 -20.823 1.00 56.50 281 PRO A C 1
ATOM 2106 O O . PRO A 1 281 ? 49.909 -2.775 -21.730 1.00 56.50 281 PRO A O 1
#

Nearest PDB structures (foldseek):
  5fjz-assembly1_C  TM=2.486E-01  e=1.540E-01  Saccharomyces cerevisiae
  4wht-assembly1_A  TM=1.584E-01  e=9.356E-02  Rattus norvegicus
  5obf-assembly1_H  TM=2.370E-01  e=3.343E-01  Mus musculus
  2q8a-assembly1_H  TM=1.661E-01  e=2.679E-01  Mus musculus
  5jor-assembly1_B  TM=1.778E-01  e=5.205E-01  Mus musculus

Radius of gyration: 29.39 Å; Cα contacts (8 Å, |Δi|>4): 550; chains: 1; bounding box: 103×46×77 Å

Solvent-accessible surface area (backbone atoms only — not comparable to full-atom values): 16794 Å² total; per-residue (Å²): 143,83,89,82,88,85,86,84,83,88,82,88,83,88,84,86,87,88,83,89,83,88,86,89,83,87,89,85,83,88,78,95,72,82,84,75,91,81,73,85,73,78,73,83,71,75,76,83,72,80,54,64,82,59,83,30,32,81,36,61,59,46,61,39,87,55,56,46,78,46,73,79,48,77,60,88,61,57,39,56,43,33,66,36,42,45,52,37,28,33,43,32,26,72,39,92,52,74,37,74,49,42,42,26,24,36,24,55,32,50,52,37,49,51,50,56,82,83,46,88,65,35,51,46,66,34,65,40,38,81,74,48,72,40,87,91,71,28,39,37,30,34,27,35,31,82,96,73,47,26,61,36,46,49,71,34,70,53,63,66,26,26,37,24,35,57,40,56,40,63,83,55,77,83,51,73,89,57,44,49,78,49,77,42,75,37,96,42,97,83,38,55,26,30,23,37,39,39,40,41,83,40,77,49,62,34,53,54,73,48,77,46,54,49,65,86,70,40,54,70,79,77,47,61,76,38,75,38,80,47,52,34,68,27,46,62,41,76,41,90,94,38,98,54,31,27,47,34,31,38,28,98,92,51,22,61,44,20,31,85,72,48,64,45,80,29,66,39,28,42,26,35,24,57,66,78,76,75,81,80,130

Sequence (281 aa):
MSARVRRWRALAAFAAMAAMVGGAASISTTTAAWVDRTTFHAEASSLETFTPAAETSHDPIAMSPGLEFSVLQQPTQAPNDADVCVQRMSVTNTTAEPLEWWVEFDVDLPPLWGLDPTVPGAFSFDRIRTISFDAGTGVWRIGGIEADTQIVQPGASIGGIGYCTTTSGPQLPDDPALYEVEVSRAPLGVQSCVSIHVATTFPWAIVWSTRVDMLDYYTDAELAGRTELTASQAVATPVAGDPYVFDVVGDDSSRMIAAPWGDRDLVRAVCLQPPTAPDAP

pLDDT: mean 76.02, std 23.02, range [24.48, 97.81]